Protein AF-A0A816UIA2-F1 (afdb_monomer_lite)

pLDDT: mean 70.05, std 16.7, range [22.28, 90.88]

Foldseek 3Di:
DDDDDDDDDPDDDPDADADWPWDPDDDDWQAPHDAAKAFDLQAQQKIFGDDPRDTDTMTGHDDDPADWGQDPVVRYIHGPPPDDPPRPNPHHDDDPPPPPDPPPDDPDPPQPPPPPDPDWLVVPDFAKAPPPAAFQKIWTRDPRDIDIDGADDHPPDLDGFGQDRVVRHRHHPVVDPHDHHDHPDPVSVCCVPPVVVVVVVVVVVVCVCPPPLNVLVVVLLLLLWPPHPNPLPLVSCVVVCVVVVHDSVLSVVLSVVVVVVCPPPDDHGLVSVLVVCVVVCVPRVPVNVSSVVSVVPDNDCVLVVLLVVQLPVVCDPVRPDDDPVVSVVSSVCSSVVVPVDPVVVVVVVCCVVCVPDDDDD

Secondary structure (DSSP, 8-state):
----SS--S--------S--EEEPS-----TTPPSEEEE-SS-TTEEEEEETTEEEEEEEPP-SSS-EEEETTTTEEEEGGG-TTS-SS-------------TT-----------------TTPPSEEEE-TT-TTEEEEEETTEEEEEEPPBPTTSSSB-EEETTTTEEE-GGGS-------SSHHHHHIIIIIHHHHHHHHHHHHHHT-HHHHHHHHHHHTTSTTSTTTT-TTTTHHHHHHHT--HHHHHHHHHHHHHHGGG----SHHHHHHHHGGGTTT-HHHHHHHHHHHHS-SSTHHHHHHHHHHHHHS-TTS----HHHHHHHHHHHHSTT----HHHHHHHHHHH-TT-----

InterPro domains:
  IPR002557 Chitin binding domain [PF01607] (30-82)
  IPR002557 Chitin binding domain [PF01607] (121-178)
  IPR002557 Chitin binding domain [PS50940] (118-180)
  IPR002557 Chitin binding domain [SM00494] (28-89)
  IPR002557 Chitin binding domain [SM00494] (119-180)
  IPR008906 HAT, C-terminal dimerisation domain [PF05699] (284-337)
  IPR012337 Ribonuclease H-like superfamily [SSF53098] (280-332)
  IPR036508 Chitin binding domain superfamily [SSF57625] (24-96)
  IPR036508 Chitin binding domain superfamily [SSF57625] (117-180)
  IPR052958 Interferon-induced PKR regulator [PTHR46289] (178-357)

Organism: NCBI:txid392030

Radius of gyration: 35.03 Å; chains: 1; bounding box: 81×67×92 Å

Sequence (361 aa):
MRQNFFIALVFIFASPTLNQHVLTNIPFECKGRLDGFWRDLRYCDVFHACIAGEHKRSYGCPQFGEKFYFDEKAQICDFAFNKTGVCETNNYYTSITTVPALPGRQPGAKNFFIVDSNVSCNGQANGAYLSSQYCNIFHRCVSGSRIDFRCPRANNVPYDLWWNQQTRLCDWPCRVQCNNQLFGSSEDQYRTNLYYPLIDSLLIELNDGFSFENMQILNEISALCPDSDNFLESEILKHFLLQMKIDFSLLCNEIQVLKQMLKDSKLSSIVDLYAELLPLKQALPTVIFLVATALTISVSSTTCERTFSKMKLIKTTARNTMLDTRLSDLCVLAAERDFNSNFEKLMDNFFDLHKNSKILL

Structure (mmCIF, N/CA/C/O backbone):
data_AF-A0A816UIA2-F1
#
_entry.id   AF-A0A816UIA2-F1
#
loop_
_atom_site.group_PDB
_atom_site.id
_atom_site.type_symbol
_atom_site.label_atom_id
_atom_site.label_alt_id
_atom_site.label_comp_id
_atom_site.label_asym_id
_atom_site.label_entity_id
_atom_site.label_seq_id
_atom_site.pdbx_PDB_ins_code
_atom_site.Cartn_x
_atom_site.Cartn_y
_atom_site.Cartn_z
_atom_site.occupancy
_atom_site.B_iso_or_equiv
_atom_site.auth_seq_id
_atom_site.auth_comp_id
_atom_site.auth_asym_id
_atom_site.auth_atom_id
_atom_site.pdbx_PDB_model_num
ATOM 1 N N . MET A 1 1 ? -17.117 24.707 -17.759 1.00 27.80 1 MET A N 1
ATOM 2 C CA . MET A 1 1 ? -16.591 25.911 -18.439 1.00 27.80 1 MET A CA 1
ATOM 3 C C . MET A 1 1 ? -15.263 26.271 -17.797 1.00 27.80 1 MET A C 1
ATOM 5 O O . MET A 1 1 ? -15.268 26.452 -16.595 1.00 27.80 1 MET A O 1
ATOM 9 N N . ARG A 1 2 ? -14.194 26.298 -18.614 1.00 22.28 2 ARG A N 1
ATOM 10 C CA . ARG A 1 2 ? -12.889 26.993 -18.474 1.00 22.28 2 ARG A CA 1
ATOM 11 C C . ARG A 1 2 ? -12.215 27.020 -17.085 1.00 22.28 2 ARG A C 1
ATOM 13 O O . ARG A 1 2 ? -12.762 27.589 -16.160 1.00 22.28 2 ARG A O 1
ATOM 20 N N . GLN A 1 3 ? -11.064 26.381 -16.861 1.00 25.34 3 GLN A N 1
ATOM 21 C CA . GLN A 1 3 ? -9.721 26.489 -17.484 1.00 25.34 3 GLN A CA 1
ATOM 22 C C . GLN A 1 3 ? -8.755 27.235 -16.552 1.00 25.34 3 GLN A C 1
ATOM 24 O O . GLN A 1 3 ? -9.029 28.361 -16.165 1.00 25.34 3 GLN A O 1
ATOM 29 N N . ASN A 1 4 ? -7.594 26.599 -16.365 1.00 26.25 4 ASN A N 1
ATOM 30 C CA . ASN A 1 4 ? -6.252 27.181 -16.310 1.00 26.25 4 ASN A CA 1
ATOM 31 C C . ASN A 1 4 ? -5.958 28.219 -15.228 1.00 26.25 4 ASN A C 1
ATOM 33 O O . ASN A 1 4 ? -6.397 29.348 -15.343 1.00 26.25 4 ASN A O 1
ATOM 37 N N . PHE A 1 5 ? -5.062 27.871 -14.302 1.00 24.30 5 PHE A N 1
ATOM 38 C CA . PHE A 1 5 ? -3.831 28.630 -14.029 1.00 24.30 5 PHE A CA 1
ATOM 39 C C . PHE A 1 5 ? -3.019 27.862 -12.979 1.00 24.30 5 PHE A C 1
ATOM 41 O O . PHE A 1 5 ? -3.144 28.151 -11.806 1.00 24.30 5 PHE A O 1
ATOM 48 N N . PHE A 1 6 ? -2.263 26.835 -13.384 1.00 23.28 6 PHE A N 1
ATOM 49 C CA . PHE A 1 6 ? -1.049 26.341 -12.695 1.00 23.28 6 PHE A CA 1
ATOM 50 C C . PHE A 1 6 ? -0.378 25.261 -13.571 1.00 23.28 6 PHE A C 1
ATOM 52 O O . PHE A 1 6 ? -0.160 24.126 -13.172 1.00 23.28 6 PHE A O 1
ATOM 59 N N . ILE A 1 7 ? -0.100 25.608 -14.833 1.00 25.80 7 ILE A N 1
ATOM 60 C CA . ILE A 1 7 ? 0.808 24.853 -15.709 1.00 25.80 7 ILE A CA 1
ATOM 61 C C . ILE A 1 7 ? 1.677 25.890 -16.415 1.00 25.80 7 ILE A C 1
ATOM 63 O O . ILE A 1 7 ? 1.321 26.402 -17.471 1.00 25.80 7 ILE A O 1
ATOM 67 N N . ALA A 1 8 ? 2.793 26.241 -15.790 1.00 25.36 8 ALA A N 1
ATOM 68 C CA . ALA A 1 8 ? 3.936 26.856 -16.449 1.00 25.36 8 ALA A CA 1
ATOM 69 C C . ALA A 1 8 ? 5.157 26.645 -15.544 1.00 25.36 8 ALA A C 1
ATOM 71 O O . ALA A 1 8 ? 5.117 27.061 -14.391 1.00 25.36 8 ALA A O 1
ATOM 72 N N . LEU A 1 9 ? 6.201 26.016 -16.106 1.00 24.41 9 LEU A N 1
ATOM 73 C CA . LEU A 1 9 ? 7.577 25.831 -15.594 1.00 24.41 9 LEU A CA 1
ATOM 74 C C . LEU A 1 9 ? 8.046 24.439 -15.130 1.00 24.41 9 LEU A C 1
ATOM 76 O O . LEU A 1 9 ? 9.032 24.359 -14.410 1.00 24.41 9 LEU A O 1
ATOM 80 N N . VAL A 1 10 ? 7.485 23.337 -15.644 1.00 25.31 10 VAL A N 1
ATOM 81 C CA . VAL A 1 10 ? 8.226 22.052 -15.700 1.00 25.31 10 VAL A CA 1
ATOM 82 C C . VAL A 1 10 ? 7.926 21.317 -17.013 1.00 25.31 10 VAL A C 1
ATOM 84 O O . VAL A 1 10 ? 7.243 20.304 -17.038 1.00 25.31 10 VAL A O 1
ATOM 87 N N . PHE A 1 11 ? 8.398 21.858 -18.136 1.00 23.70 11 PHE A N 1
ATOM 88 C CA . PHE A 1 11 ? 8.499 21.127 -19.404 1.00 23.70 11 PHE A CA 1
ATOM 89 C C . PHE A 1 11 ? 9.708 21.652 -20.175 1.00 23.70 11 PHE A C 1
ATOM 91 O O . PHE A 1 11 ? 9.653 22.747 -20.717 1.00 23.70 11 PHE A O 1
ATOM 98 N N . ILE A 1 12 ? 10.791 20.876 -20.144 1.00 24.98 12 ILE A N 1
ATOM 99 C CA . ILE A 1 12 ? 11.808 20.574 -21.169 1.00 24.98 12 ILE A CA 1
ATOM 100 C C . ILE A 1 12 ? 12.754 19.576 -20.464 1.00 24.98 12 ILE A C 1
ATOM 102 O O . ILE A 1 12 ? 12.921 19.654 -19.253 1.00 24.98 12 ILE A O 1
ATOM 106 N N . PHE A 1 13 ? 13.316 18.618 -21.205 1.00 24.95 13 PHE A N 1
ATOM 107 C CA . PHE A 1 13 ? 14.059 17.421 -20.758 1.00 24.95 13 PHE A CA 1
ATOM 108 C C . PHE A 1 13 ? 13.210 16.160 -20.527 1.00 24.95 13 PHE A C 1
ATOM 110 O O . PHE A 1 13 ? 13.215 15.544 -19.464 1.00 24.95 13 PHE A O 1
ATOM 117 N N . ALA A 1 14 ? 12.567 15.684 -21.596 1.00 24.27 14 ALA A N 1
ATOM 118 C CA . ALA A 1 14 ? 12.535 14.242 -21.816 1.00 24.27 14 ALA A CA 1
ATOM 119 C C . ALA A 1 14 ? 13.965 13.810 -22.197 1.00 24.27 14 ALA A C 1
ATOM 121 O O . ALA A 1 14 ? 14.407 14.017 -23.324 1.00 24.27 14 ALA A O 1
ATOM 122 N N . SER A 1 15 ? 14.721 13.316 -21.217 1.00 28.92 15 SER A N 1
ATOM 123 C CA . SER A 1 15 ? 16.097 12.842 -21.392 1.00 28.92 15 SER A CA 1
ATOM 124 C C . SER A 1 15 ? 16.148 11.549 -22.219 1.00 28.92 15 SER A C 1
ATOM 126 O O . SER A 1 15 ? 15.271 10.694 -22.058 1.00 28.92 15 SER A O 1
ATOM 128 N N . PRO A 1 16 ? 17.197 11.337 -23.036 1.00 33.38 16 PRO A N 1
ATOM 129 C CA . PRO A 1 16 ? 17.426 10.071 -23.713 1.00 33.38 16 PRO A CA 1
ATOM 130 C C . PRO A 1 16 ? 17.794 9.003 -22.670 1.00 33.38 16 PRO A C 1
ATOM 132 O O . PRO A 1 16 ? 18.887 8.983 -22.103 1.00 33.38 16 PRO A O 1
ATOM 135 N N . THR A 1 17 ? 16.793 8.182 -22.360 1.00 35.50 17 THR A N 1
ATOM 136 C CA . THR A 1 17 ? 16.826 6.782 -21.910 1.00 35.50 17 THR A CA 1
ATOM 137 C C . THR A 1 17 ? 18.097 6.282 -21.202 1.00 35.50 17 THR A C 1
ATOM 139 O O . THR A 1 17 ? 19.090 5.898 -21.814 1.00 35.50 17 THR A O 1
ATOM 142 N N . LEU A 1 18 ? 17.982 6.228 -19.875 1.00 38.06 18 LEU A N 1
ATOM 143 C CA . LEU A 1 18 ? 18.422 5.207 -18.914 1.00 38.06 18 LEU A CA 1
ATOM 144 C C . LEU A 1 18 ? 19.142 3.938 -19.451 1.00 38.06 18 LEU A C 1
ATOM 146 O O . LEU A 1 18 ? 18.609 2.837 -19.386 1.00 38.06 18 LEU A O 1
ATOM 150 N N . ASN A 1 19 ? 20.370 4.088 -19.944 1.00 43.16 19 ASN A N 1
ATOM 151 C CA . ASN A 1 19 ? 21.472 3.110 -19.883 1.00 43.16 19 ASN A CA 1
ATOM 152 C C . ASN A 1 19 ? 22.724 3.781 -20.463 1.00 43.16 19 ASN A C 1
ATOM 154 O O . ASN A 1 19 ? 23.206 3.458 -21.545 1.00 43.16 19 ASN A O 1
ATOM 158 N N . GLN A 1 20 ? 23.195 4.820 -19.778 1.00 47.59 20 GLN A N 1
ATOM 159 C CA . GLN A 1 20 ? 24.265 5.663 -20.294 1.00 47.59 20 GLN A CA 1
ATOM 160 C C . GLN A 1 20 ? 25.627 5.045 -19.968 1.00 47.59 20 GLN A C 1
ATOM 162 O O . GLN A 1 20 ? 26.029 4.989 -18.806 1.00 47.59 20 GLN A O 1
ATOM 167 N N . HIS A 1 21 ? 26.354 4.611 -21.001 1.00 58.94 21 HIS A N 1
ATOM 168 C CA . HIS A 1 21 ? 27.777 4.307 -20.888 1.00 58.94 21 HIS A CA 1
ATOM 169 C C . HIS A 1 21 ? 28.527 5.639 -20.749 1.00 58.94 21 HIS A C 1
ATOM 171 O O . HIS A 1 21 ? 28.874 6.286 -21.739 1.00 58.94 21 HIS A O 1
ATOM 177 N N . VAL A 1 22 ? 28.681 6.107 -19.508 1.00 63.00 22 VAL A N 1
ATOM 178 C CA . VAL A 1 22 ? 29.354 7.376 -19.204 1.00 63.00 22 VAL A CA 1
ATOM 179 C C . VAL A 1 22 ? 30.825 7.256 -19.588 1.00 63.00 22 VAL A C 1
ATOM 181 O O . VAL A 1 22 ? 31.525 6.360 -19.122 1.00 63.00 22 VAL A O 1
ATOM 184 N N . LEU A 1 23 ? 31.291 8.162 -20.444 1.00 70.00 23 LEU A N 1
ATOM 185 C CA . LEU A 1 23 ? 32.670 8.198 -20.914 1.00 70.00 23 LEU A CA 1
ATOM 186 C C . LEU A 1 23 ? 33.452 9.255 -20.138 1.00 70.00 23 LEU A C 1
ATOM 188 O O . LEU A 1 23 ? 33.043 10.413 -20.044 1.00 70.00 23 LEU A O 1
ATOM 192 N N . THR A 1 24 ? 34.598 8.862 -19.592 1.00 61.69 24 THR A N 1
ATOM 193 C CA . THR A 1 24 ? 35.522 9.755 -18.883 1.00 61.69 24 THR A CA 1
ATOM 194 C C . THR A 1 24 ? 36.670 10.177 -19.802 1.00 61.69 24 THR A C 1
ATOM 196 O O . THR A 1 24 ? 37.105 9.392 -20.641 1.00 61.69 24 THR A O 1
ATOM 199 N N . ASN A 1 25 ? 37.199 11.392 -19.620 1.00 60.03 25 ASN A N 1
ATOM 200 C CA . ASN A 1 25 ? 38.376 11.929 -20.331 1.00 60.03 25 ASN A CA 1
ATOM 201 C C . ASN A 1 25 ? 38.201 12.221 -21.833 1.00 60.03 25 ASN A C 1
ATOM 203 O O . ASN A 1 25 ? 39.172 12.188 -22.586 1.00 60.03 25 ASN A O 1
ATOM 207 N N . ILE A 1 26 ? 36.989 12.561 -22.279 1.00 70.00 26 ILE A N 1
ATOM 208 C CA . ILE A 1 26 ? 36.769 13.105 -23.628 1.00 70.00 26 ILE A CA 1
ATOM 209 C C . ILE A 1 26 ? 36.573 14.623 -23.496 1.00 70.00 26 ILE A C 1
ATOM 211 O O . ILE A 1 26 ? 35.490 15.034 -23.070 1.00 70.00 26 ILE A O 1
ATOM 215 N N . PRO A 1 27 ? 37.594 15.453 -23.801 1.00 71.50 27 PRO A N 1
ATOM 216 C CA . PRO A 1 27 ? 37.477 16.903 -23.691 1.00 71.50 27 PRO A CA 1
ATOM 217 C C . PRO A 1 27 ? 36.516 17.431 -24.758 1.00 71.50 27 PRO A C 1
ATOM 219 O O . PRO A 1 27 ? 36.616 17.031 -25.924 1.00 71.50 27 PRO A O 1
ATOM 222 N N . PHE A 1 28 ? 35.612 18.324 -24.353 1.00 80.88 28 PHE A N 1
ATOM 223 C CA . PHE A 1 28 ? 34.618 18.955 -25.217 1.00 80.88 28 PHE A CA 1
ATOM 224 C C . PHE A 1 28 ? 34.362 20.402 -24.780 1.00 80.88 28 PHE A C 1
A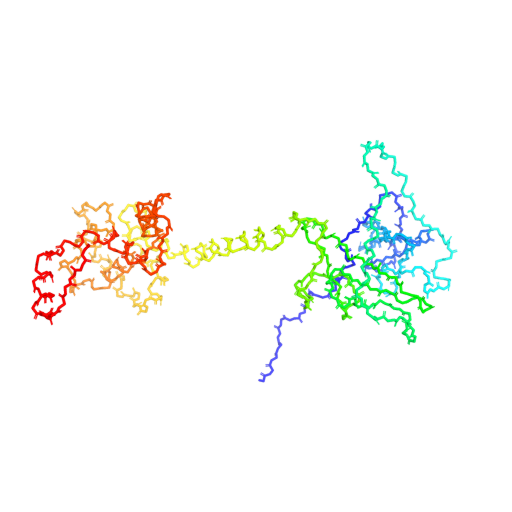TOM 226 O O . PHE A 1 28 ? 34.263 20.682 -23.586 1.00 80.88 28 PHE A O 1
ATOM 233 N N . GLU A 1 29 ? 34.258 21.329 -25.735 1.00 84.38 29 GLU A N 1
ATOM 234 C CA . GLU A 1 29 ? 34.037 22.751 -25.448 1.00 84.38 29 GLU A CA 1
ATOM 235 C C . GLU A 1 29 ? 32.568 23.143 -25.674 1.00 84.38 29 GLU A C 1
ATOM 237 O O . GLU A 1 29 ? 32.021 23.018 -26.773 1.00 84.38 29 GLU A O 1
ATOM 242 N N . CYS A 1 30 ? 31.939 23.647 -24.607 1.00 85.06 30 CYS A N 1
ATOM 243 C CA . CYS A 1 30 ? 30.537 24.072 -24.585 1.00 85.06 30 CYS A CA 1
ATOM 244 C C . CYS A 1 30 ? 30.338 25.588 -24.767 1.00 85.06 30 CYS A C 1
ATOM 246 O O . CYS A 1 30 ? 29.204 26.066 -24.715 1.00 85.06 30 CYS A O 1
ATOM 248 N N . LYS A 1 31 ? 31.405 26.367 -24.996 1.00 78.19 31 LYS A N 1
ATOM 249 C CA . LYS A 1 31 ? 31.288 27.824 -25.162 1.00 78.19 31 LYS A CA 1
ATOM 250 C C . LYS A 1 31 ? 30.451 28.167 -26.396 1.00 78.19 31 LYS A C 1
ATOM 252 O O . LYS A 1 31 ? 30.750 27.720 -27.498 1.00 78.19 31 LYS A O 1
ATOM 257 N N . GLY A 1 32 ? 29.408 28.972 -26.195 1.00 77.38 32 GLY A N 1
ATOM 258 C CA . GLY A 1 32 ? 28.478 29.385 -27.253 1.00 77.38 32 GLY A CA 1
ATOM 259 C C . GLY A 1 32 ? 27.398 28.356 -27.604 1.00 77.38 32 GLY A C 1
ATOM 260 O O . GLY A 1 32 ? 26.619 28.596 -28.523 1.00 77.38 32 GLY A O 1
ATOM 261 N N . ARG A 1 33 ? 27.323 27.228 -26.884 1.00 80.88 33 ARG A N 1
ATOM 262 C CA . ARG A 1 33 ? 26.280 26.210 -27.054 1.00 80.88 33 ARG A CA 1
ATOM 263 C C . ARG A 1 33 ? 25.160 26.412 -26.033 1.00 80.88 33 ARG A C 1
ATOM 265 O O . ARG A 1 33 ? 25.426 26.722 -24.875 1.00 80.88 33 ARG A O 1
ATOM 272 N N . LEU A 1 34 ? 23.916 26.221 -26.472 1.00 82.62 34 LEU A N 1
ATOM 273 C CA . LEU A 1 34 ? 22.753 26.172 -25.583 1.00 82.62 34 LEU A CA 1
ATOM 274 C C . LEU A 1 34 ? 22.771 24.901 -24.722 1.00 82.62 34 LEU A C 1
ATOM 276 O O . LEU A 1 34 ? 23.435 23.912 -25.054 1.00 82.62 34 LEU A O 1
ATOM 280 N N . ASP A 1 35 ? 22.003 24.932 -23.638 1.00 80.75 35 ASP A N 1
ATOM 281 C CA . ASP A 1 35 ? 21.814 23.779 -22.765 1.00 80.75 35 ASP A CA 1
ATOM 282 C C . ASP A 1 35 ? 21.182 22.622 -23.545 1.00 80.75 35 ASP A C 1
ATOM 284 O O . ASP A 1 35 ? 20.126 22.770 -24.161 1.00 80.75 35 ASP A O 1
ATOM 288 N N . GLY A 1 36 ? 21.846 21.466 -23.543 1.00 76.88 36 GLY A N 1
ATOM 289 C CA . GLY A 1 36 ? 21.420 20.320 -24.341 1.00 76.88 36 GLY A CA 1
ATOM 290 C C . GLY A 1 36 ? 22.533 19.319 -24.623 1.00 76.88 36 GLY A C 1
ATOM 291 O O . GLY A 1 36 ? 23.629 19.395 -24.052 1.00 76.88 36 GLY A O 1
ATOM 292 N N . PHE A 1 37 ? 22.235 18.364 -25.505 1.00 81.38 37 PHE A N 1
ATOM 293 C CA . PHE A 1 37 ? 23.179 17.335 -25.918 1.00 81.38 37 PHE A CA 1
ATOM 294 C C . PHE A 1 37 ? 23.785 17.656 -27.281 1.00 81.38 37 PHE A C 1
ATOM 296 O O . PHE A 1 37 ? 23.085 17.955 -28.247 1.00 81.38 37 PHE A O 1
ATOM 303 N N . TRP A 1 38 ? 25.105 17.552 -27.360 1.00 81.81 38 TRP A N 1
ATOM 304 C CA . TRP A 1 38 ? 25.887 17.934 -28.526 1.00 81.81 38 TRP A CA 1
ATOM 305 C C . TRP A 1 38 ? 26.773 16.779 -28.954 1.00 81.81 38 TRP A C 1
ATOM 307 O O . TRP A 1 38 ? 27.443 16.169 -28.125 1.00 81.81 38 TRP A O 1
ATOM 317 N N . ARG A 1 39 ? 26.791 16.470 -30.247 1.00 83.12 39 ARG A N 1
ATOM 318 C CA . ARG A 1 39 ? 27.619 15.381 -30.775 1.00 83.12 39 ARG A CA 1
ATOM 319 C C . ARG A 1 39 ? 29.116 15.662 -30.602 1.00 83.12 39 ARG A C 1
ATOM 321 O O . ARG A 1 39 ? 29.551 16.810 -30.729 1.00 83.12 39 ARG A O 1
ATOM 328 N N . ASP A 1 40 ? 29.908 14.615 -30.386 1.00 82.25 40 ASP A N 1
ATOM 329 C CA . ASP A 1 40 ? 31.361 14.692 -30.555 1.00 82.25 40 ASP A CA 1
ATOM 330 C C . ASP A 1 40 ? 31.685 14.754 -32.062 1.00 82.25 40 ASP A C 1
ATOM 332 O O . ASP A 1 40 ? 31.016 14.140 -32.898 1.00 82.25 40 ASP A O 1
ATOM 336 N N . LEU A 1 41 ? 32.701 15.536 -32.427 1.00 80.06 41 LEU A N 1
ATOM 337 C CA . LEU A 1 41 ? 33.133 15.673 -33.824 1.00 80.06 41 LEU A CA 1
ATOM 338 C C . LEU A 1 41 ? 34.090 14.556 -34.257 1.00 80.06 41 LEU A C 1
ATOM 340 O O . LEU A 1 41 ? 34.285 14.351 -35.449 1.00 80.06 41 LEU A O 1
ATOM 344 N N . ARG A 1 42 ? 34.704 13.847 -33.307 1.00 75.56 42 ARG A N 1
ATOM 345 C CA . ARG A 1 42 ? 35.650 12.753 -33.545 1.00 75.56 42 ARG A CA 1
ATOM 346 C C . ARG A 1 42 ? 34.932 11.415 -33.563 1.00 75.56 42 ARG A C 1
ATOM 348 O O . ARG A 1 42 ? 35.217 10.635 -34.463 1.00 75.56 42 ARG A O 1
ATOM 355 N N . TYR A 1 43 ? 34.015 11.162 -32.630 1.00 80.94 43 TYR A N 1
ATOM 356 C CA . TYR A 1 43 ? 33.331 9.872 -32.489 1.00 80.94 43 TYR A CA 1
ATOM 357 C C . TYR A 1 43 ? 31.833 9.972 -32.798 1.00 80.94 43 TYR A C 1
ATOM 359 O O . TYR A 1 43 ? 31.110 10.744 -32.174 1.00 80.94 43 TYR A O 1
ATOM 367 N N . CYS A 1 44 ? 31.353 9.163 -33.743 1.00 79.12 44 CYS A N 1
ATOM 368 C CA . CYS A 1 44 ? 29.965 9.184 -34.206 1.00 79.12 44 CYS A CA 1
ATOM 369 C C . CYS A 1 44 ? 28.965 8.774 -33.118 1.00 79.12 44 CYS A C 1
ATOM 371 O O . CYS A 1 44 ? 27.836 9.262 -33.102 1.00 79.12 44 CYS A O 1
ATOM 373 N N . ASP A 1 45 ? 29.381 7.874 -32.232 1.00 78.06 45 ASP A N 1
ATOM 374 C CA . ASP A 1 45 ? 28.601 7.308 -31.138 1.00 78.06 45 ASP A CA 1
ATOM 375 C C . ASP A 1 45 ? 28.794 8.053 -29.813 1.00 78.06 45 ASP A C 1
ATOM 377 O O . ASP A 1 45 ? 28.361 7.548 -28.786 1.00 78.06 45 ASP A O 1
ATOM 381 N N . VAL A 1 46 ? 29.421 9.235 -29.794 1.00 81.94 46 VAL A N 1
ATOM 382 C CA . VAL A 1 46 ? 29.634 10.006 -28.558 1.00 81.94 46 VAL A CA 1
ATOM 383 C C . VAL A 1 46 ? 28.892 11.335 -28.601 1.00 81.94 46 VAL A C 1
ATOM 385 O O . VAL A 1 46 ? 28.881 12.037 -29.613 1.00 81.94 46 VAL A O 1
ATOM 388 N N . PHE A 1 47 ? 28.291 11.703 -27.473 1.00 84.50 47 PHE A N 1
ATOM 389 C CA . PHE A 1 47 ? 27.645 12.997 -27.278 1.00 84.50 47 PHE A CA 1
ATOM 390 C C . PHE A 1 47 ? 27.897 13.562 -25.877 1.00 84.50 47 PHE A C 1
ATOM 392 O O . PHE A 1 47 ? 28.219 12.843 -24.932 1.00 84.50 47 PHE A O 1
ATOM 399 N N . HIS A 1 48 ? 27.758 14.875 -25.738 1.00 82.69 48 HIS A N 1
ATOM 400 C CA . HIS A 1 48 ? 28.143 15.650 -24.567 1.00 82.69 48 HIS A CA 1
ATOM 401 C C . HIS A 1 48 ? 26.972 16.465 -24.047 1.00 82.69 48 HIS A C 1
ATOM 403 O O . HIS A 1 48 ? 26.277 17.115 -24.820 1.00 82.69 48 HIS A O 1
ATOM 409 N N . ALA A 1 49 ? 26.790 16.479 -22.730 1.00 82.38 49 ALA A N 1
ATOM 410 C CA . ALA A 1 49 ? 25.868 17.401 -22.082 1.00 82.38 49 ALA A CA 1
ATOM 411 C C . ALA A 1 49 ? 26.573 18.730 -21.790 1.00 82.38 49 ALA A C 1
ATOM 413 O O . ALA A 1 49 ? 27.548 18.765 -21.028 1.00 82.38 49 ALA A O 1
ATOM 414 N N . CYS A 1 50 ? 26.043 19.807 -22.365 1.00 80.62 50 CYS A N 1
ATOM 415 C CA . CYS A 1 50 ? 26.406 21.178 -22.033 1.00 80.62 50 CYS A CA 1
ATOM 416 C C . CYS A 1 50 ? 25.304 21.791 -21.171 1.00 80.62 50 CYS A C 1
ATOM 418 O O . CYS A 1 50 ? 24.132 21.706 -21.536 1.00 80.62 50 CYS A O 1
ATOM 420 N N . ILE A 1 51 ? 25.674 22.386 -20.037 1.00 80.12 51 ILE A N 1
ATOM 421 C CA . ILE A 1 51 ? 24.754 23.120 -19.156 1.00 80.12 51 ILE A CA 1
ATOM 422 C C . ILE A 1 51 ? 25.452 24.403 -18.708 1.00 80.12 51 ILE A C 1
ATOM 424 O O . ILE A 1 51 ? 26.569 24.338 -18.192 1.00 80.12 51 ILE A O 1
ATOM 428 N N . ALA A 1 52 ? 24.797 25.548 -18.894 1.00 79.94 52 ALA A N 1
ATOM 429 C CA . ALA A 1 52 ? 25.306 26.884 -18.591 1.00 79.94 52 ALA A CA 1
ATOM 430 C C . ALA A 1 52 ? 26.671 27.184 -19.245 1.00 79.94 52 ALA A C 1
ATOM 432 O O . ALA A 1 52 ? 27.537 27.822 -18.652 1.00 79.94 52 ALA A O 1
ATOM 433 N N . GLY A 1 53 ? 26.885 26.687 -20.469 1.00 74.75 53 GLY A N 1
ATOM 434 C CA . GLY A 1 53 ? 28.146 26.855 -21.203 1.00 74.75 53 GLY A CA 1
ATOM 435 C C . GLY A 1 53 ? 29.308 25.982 -20.710 1.00 74.75 53 GLY A C 1
ATOM 436 O O . GLY A 1 53 ? 30.405 26.067 -21.264 1.00 74.75 53 GLY A O 1
ATOM 437 N N . GLU A 1 54 ? 29.080 25.106 -19.726 1.00 80.31 54 GLU A N 1
ATOM 438 C CA . GLU A 1 54 ? 30.071 24.161 -19.210 1.00 80.31 54 GLU A CA 1
ATOM 439 C C . GLU A 1 54 ? 29.807 22.727 -19.683 1.00 80.31 54 GLU A C 1
ATOM 441 O O . GLU A 1 54 ? 28.665 22.259 -19.728 1.00 80.31 54 GLU A O 1
ATOM 446 N N . HIS A 1 55 ? 30.884 21.996 -19.979 1.00 81.81 55 HIS A N 1
ATOM 447 C CA . HIS A 1 55 ? 30.827 20.563 -20.266 1.00 81.81 55 HIS A CA 1
ATOM 448 C C . HIS A 1 55 ? 30.620 19.786 -18.969 1.00 81.81 55 HIS A C 1
ATOM 450 O O . HIS A 1 55 ? 31.468 19.810 -18.081 1.00 81.81 55 HIS A O 1
ATOM 456 N N . LYS A 1 56 ? 29.479 19.101 -18.847 1.00 80.62 56 LYS A N 1
ATOM 457 C CA . LYS A 1 56 ? 29.167 18.319 -17.645 1.00 80.62 56 LYS A CA 1
ATOM 458 C C . LYS A 1 56 ? 29.635 16.878 -17.772 1.00 80.62 56 LYS A C 1
ATOM 460 O O . LYS A 1 56 ? 30.340 16.387 -16.895 1.00 80.62 56 LYS A O 1
ATOM 465 N N . ARG A 1 57 ? 29.209 16.180 -18.828 1.00 76.94 57 ARG A N 1
ATOM 466 C CA . ARG A 1 57 ? 29.483 14.747 -19.031 1.00 76.94 57 ARG A CA 1
ATOM 467 C C . ARG A 1 57 ? 29.477 14.363 -20.503 1.00 76.94 57 ARG A C 1
ATOM 469 O O . ARG A 1 57 ? 28.876 15.051 -21.326 1.00 76.94 57 ARG A O 1
ATOM 476 N N . SER A 1 58 ? 30.135 13.246 -20.800 1.00 78.12 58 SER A N 1
ATOM 477 C CA . SER A 1 58 ? 30.174 12.610 -22.117 1.00 78.12 58 SER A CA 1
ATOM 478 C C . SER A 1 58 ? 29.532 11.227 -22.039 1.00 78.12 58 SER A C 1
ATOM 480 O O . SER A 1 58 ? 29.689 10.515 -21.045 1.00 78.12 58 SER A O 1
ATOM 482 N N . TYR A 1 59 ? 28.826 10.844 -23.091 1.00 78.00 59 TYR A N 1
ATOM 483 C CA . TYR A 1 59 ? 28.028 9.629 -23.159 1.00 78.00 59 TYR A CA 1
ATOM 484 C C . TYR A 1 59 ? 28.292 8.903 -24.471 1.00 78.00 59 TYR A C 1
ATOM 486 O O . TYR A 1 59 ? 28.416 9.543 -25.513 1.00 78.00 59 TYR A O 1
ATOM 494 N N . GLY A 1 60 ? 28.363 7.575 -24.407 1.00 76.81 60 GLY A N 1
ATOM 495 C CA . GLY A 1 60 ? 28.319 6.714 -25.584 1.00 76.81 60 GLY A CA 1
ATOM 496 C C . GLY A 1 60 ? 26.882 6.319 -25.929 1.00 76.81 60 GLY A C 1
ATOM 497 O O . GLY A 1 60 ? 26.074 6.055 -25.034 1.00 76.81 60 GLY A O 1
ATOM 498 N N . CYS A 1 61 ? 26.571 6.245 -27.219 1.00 72.88 61 CYS A N 1
ATOM 499 C CA . CYS A 1 61 ? 25.366 5.607 -27.716 1.00 72.88 61 CYS A CA 1
ATOM 500 C C . CYS A 1 61 ? 25.395 4.100 -27.406 1.00 72.88 61 CYS A C 1
ATOM 502 O O . CYS A 1 61 ? 26.473 3.502 -27.335 1.00 72.88 61 CYS A O 1
ATOM 504 N N . PRO A 1 62 ? 24.227 3.460 -27.220 1.00 68.38 62 PRO A N 1
ATOM 505 C CA . PRO A 1 62 ? 24.167 2.028 -26.949 1.00 68.38 62 PRO A CA 1
ATOM 506 C C . PRO A 1 62 ? 24.824 1.212 -28.073 1.00 68.38 62 PRO A C 1
ATOM 508 O O . PRO A 1 62 ? 24.614 1.512 -29.242 1.00 68.38 62 PRO A O 1
ATOM 511 N N . GLN A 1 63 ? 25.594 0.173 -27.738 1.00 60.78 63 GLN A N 1
ATOM 512 C CA . GLN A 1 63 ? 26.228 -0.716 -28.720 1.00 60.78 63 GLN A CA 1
ATOM 513 C C . GLN A 1 63 ? 25.565 -2.101 -28.673 1.00 60.78 63 GLN A C 1
ATOM 515 O O . GLN A 1 63 ? 25.851 -2.910 -27.792 1.00 60.78 63 GLN A O 1
ATOM 520 N N . PHE A 1 64 ? 24.671 -2.379 -29.625 1.00 55.97 64 PHE A N 1
ATOM 521 C CA . PHE A 1 64 ? 23.962 -3.660 -29.743 1.00 55.97 64 PHE A CA 1
ATOM 522 C C . PHE A 1 64 ? 24.228 -4.299 -31.106 1.00 55.97 64 PHE A C 1
ATOM 524 O O . PHE A 1 64 ? 23.403 -4.202 -32.007 1.00 55.97 64 PHE A O 1
ATOM 531 N N . GLY A 1 65 ? 25.402 -4.910 -31.285 1.00 50.84 65 GLY A N 1
ATOM 532 C CA . GLY A 1 65 ? 25.756 -5.650 -32.509 1.00 50.84 65 GLY A CA 1
ATOM 533 C C . GLY A 1 65 ? 25.922 -4.807 -33.787 1.00 50.84 65 GLY A C 1
ATOM 534 O O . GLY A 1 65 ? 26.523 -5.284 -34.743 1.00 50.84 65 GLY A O 1
ATOM 535 N N . GLU A 1 66 ? 25.462 -3.554 -33.791 1.00 58.88 66 GLU A N 1
ATOM 536 C CA . GLU A 1 66 ? 25.570 -2.588 -34.885 1.00 58.88 66 GLU A CA 1
ATOM 537 C C . GLU A 1 66 ? 26.027 -1.207 -34.385 1.00 58.88 66 GLU A C 1
ATOM 539 O O . GLU A 1 66 ? 26.031 -0.917 -33.186 1.00 58.88 66 GLU A O 1
ATOM 544 N N . LYS A 1 67 ? 26.434 -0.349 -35.330 1.00 67.44 67 LYS A N 1
ATOM 545 C CA . LYS A 1 67 ? 26.957 1.000 -35.084 1.00 67.44 67 LYS A CA 1
ATOM 546 C C . LYS A 1 67 ? 25.825 2.024 -34.946 1.00 67.44 67 LYS A C 1
ATOM 548 O O . LYS A 1 67 ? 24.992 2.165 -35.844 1.00 67.44 67 LYS A O 1
ATOM 553 N N . PHE A 1 68 ? 25.845 2.778 -33.852 1.00 73.50 68 PHE A N 1
ATOM 554 C CA . PHE A 1 68 ? 24.914 3.875 -33.576 1.00 73.50 68 PHE A CA 1
ATOM 555 C C . PHE A 1 68 ? 25.599 5.227 -33.770 1.00 73.50 68 PHE A C 1
ATOM 557 O O . PHE A 1 68 ? 26.805 5.343 -33.576 1.00 73.50 68 PHE A O 1
ATOM 564 N N . TYR A 1 69 ? 24.834 6.249 -34.137 1.00 77.06 69 TYR A N 1
ATOM 565 C CA . TYR A 1 69 ? 25.288 7.632 -34.193 1.00 77.06 69 TYR A CA 1
ATOM 566 C C . TYR A 1 69 ? 24.360 8.529 -33.374 1.00 77.06 69 TYR A C 1
ATOM 568 O O . TYR A 1 69 ? 23.168 8.252 -33.260 1.00 77.06 69 TYR A O 1
ATOM 576 N N . PHE A 1 70 ? 24.882 9.619 -32.820 1.00 79.25 70 PHE A N 1
ATOM 577 C CA . PHE A 1 70 ? 24.042 10.611 -32.153 1.00 79.25 70 PHE A CA 1
ATOM 578 C C . PHE A 1 70 ? 23.502 11.652 -33.150 1.00 79.25 70 PHE A C 1
ATOM 580 O O . PHE A 1 70 ? 24.276 12.390 -33.768 1.00 79.25 70 PHE A O 1
ATOM 587 N N . ASP A 1 71 ? 22.176 11.729 -33.309 1.00 75.25 71 ASP A N 1
ATOM 588 C CA . ASP A 1 71 ? 21.498 12.759 -34.101 1.00 75.25 71 ASP A CA 1
ATOM 589 C C . ASP A 1 71 ? 21.235 13.997 -33.238 1.00 75.25 71 ASP A C 1
ATOM 591 O O . ASP A 1 71 ? 20.334 14.026 -32.403 1.00 75.25 71 ASP A O 1
ATOM 595 N N . GLU A 1 72 ? 22.018 15.047 -33.471 1.00 75.81 72 GLU A N 1
ATOM 596 C CA . GLU A 1 72 ? 21.924 16.312 -32.740 1.00 75.81 72 GLU A CA 1
ATOM 597 C C . GLU A 1 72 ? 20.595 17.048 -32.976 1.00 75.81 72 GLU A C 1
ATOM 599 O O . GLU A 1 72 ? 20.108 17.725 -32.076 1.00 75.81 72 GLU A O 1
ATOM 604 N N . LYS A 1 73 ? 19.953 16.906 -34.144 1.00 77.50 73 LYS A N 1
ATOM 605 C CA . LYS A 1 73 ? 18.661 17.572 -34.396 1.00 77.50 73 LYS A CA 1
ATOM 606 C C . LYS A 1 73 ? 17.526 16.867 -33.669 1.00 77.50 73 LYS A C 1
ATOM 608 O O . LYS A 1 73 ? 16.627 17.524 -33.154 1.00 77.50 73 LYS A O 1
ATOM 613 N N . ALA A 1 74 ? 17.564 15.539 -33.657 1.00 71.06 74 ALA A N 1
ATOM 614 C CA . ALA A 1 74 ? 16.543 14.720 -33.016 1.00 71.06 74 ALA A CA 1
ATOM 615 C C . ALA A 1 74 ? 16.840 14.436 -31.530 1.00 71.06 74 ALA A C 1
ATOM 617 O O . ALA A 1 74 ? 15.962 13.938 -30.833 1.00 71.06 74 ALA A O 1
ATOM 618 N N . GLN A 1 75 ? 18.040 14.780 -31.043 1.00 73.06 75 GLN A N 1
ATOM 619 C CA . GLN A 1 75 ? 18.521 14.538 -29.676 1.00 73.06 75 GLN A CA 1
ATOM 620 C C . GLN A 1 75 ? 18.434 13.052 -29.261 1.00 73.06 75 GLN A C 1
ATOM 622 O O . GLN A 1 75 ? 18.147 12.730 -28.108 1.00 73.06 75 GLN A O 1
ATOM 627 N N . ILE A 1 76 ? 18.688 12.136 -30.205 1.00 69.25 76 ILE A N 1
ATOM 628 C CA . ILE A 1 76 ? 18.599 10.678 -30.010 1.00 69.25 76 ILE A CA 1
ATOM 629 C C . ILE A 1 76 ? 19.808 9.951 -30.604 1.00 69.25 76 ILE A C 1
ATOM 631 O O . ILE A 1 76 ? 20.407 10.409 -31.573 1.00 69.25 76 ILE A O 1
ATOM 635 N N . CYS A 1 77 ? 20.139 8.782 -30.053 1.00 73.25 77 CYS A N 1
ATOM 636 C CA . CYS A 1 77 ? 21.029 7.828 -30.714 1.00 73.25 77 CYS A CA 1
ATOM 637 C C . CYS A 1 77 ? 20.232 7.022 -31.745 1.00 73.25 77 CYS A C 1
ATOM 639 O O . CYS A 1 77 ? 19.295 6.315 -31.377 1.00 73.25 77 CYS A O 1
ATOM 641 N N . ASP A 1 78 ? 20.613 7.117 -33.013 1.00 69.81 78 ASP A N 1
ATOM 642 C CA . ASP A 1 78 ? 19.979 6.428 -34.137 1.00 69.81 78 ASP A CA 1
ATOM 643 C C . ASP A 1 78 ? 20.988 5.497 -34.836 1.00 69.81 78 ASP A C 1
ATOM 645 O O . ASP A 1 78 ? 22.195 5.537 -34.595 1.00 69.81 78 ASP A O 1
ATOM 649 N N . PHE A 1 79 ? 20.506 4.606 -35.691 1.00 67.25 79 PHE A N 1
ATOM 650 C CA . PHE A 1 79 ? 21.334 3.635 -36.396 1.00 67.25 79 PHE A CA 1
ATOM 651 C C . PHE A 1 79 ? 22.117 4.294 -37.537 1.00 67.25 79 PHE A C 1
ATOM 653 O O . PHE A 1 79 ? 21.551 4.996 -38.377 1.00 67.25 79 PHE A O 1
ATOM 660 N N . ALA A 1 80 ? 23.414 3.991 -37.642 1.00 61.50 80 ALA A N 1
ATOM 661 C CA . ALA A 1 80 ? 24.306 4.606 -38.631 1.00 61.50 80 ALA A CA 1
ATOM 662 C C . ALA A 1 80 ? 23.955 4.284 -40.101 1.00 61.50 80 ALA A C 1
ATOM 664 O O . ALA A 1 80 ? 24.398 4.985 -41.008 1.00 61.50 80 ALA A O 1
ATOM 665 N N . PHE A 1 81 ? 23.146 3.251 -40.364 1.00 54.84 81 PHE A N 1
ATOM 666 C CA . PHE A 1 81 ? 22.840 2.793 -41.725 1.00 54.84 81 PHE A CA 1
ATOM 667 C C . PHE A 1 81 ? 21.884 3.719 -42.503 1.00 54.84 81 PHE A C 1
ATOM 669 O O . PHE A 1 81 ? 21.803 3.621 -43.724 1.00 54.84 81 PHE A O 1
ATOM 676 N N . ASN A 1 82 ? 21.148 4.619 -41.834 1.00 51.56 82 ASN A N 1
ATOM 677 C CA . ASN A 1 82 ? 20.016 5.305 -42.471 1.00 51.56 82 ASN A CA 1
ATOM 678 C C . ASN A 1 82 ? 20.328 6.681 -43.089 1.00 51.56 82 ASN A C 1
ATOM 680 O O . ASN A 1 82 ? 19.429 7.302 -43.652 1.00 51.56 82 ASN A O 1
ATOM 684 N N . LYS A 1 83 ? 21.570 7.182 -43.016 1.00 53.44 83 LYS A N 1
ATOM 685 C CA . LYS A 1 83 ? 21.957 8.441 -43.677 1.00 53.44 83 LYS A CA 1
ATOM 686 C C . LYS A 1 83 ? 23.436 8.443 -44.077 1.00 53.44 83 LYS A C 1
ATOM 688 O O . LYS A 1 83 ? 24.327 8.514 -43.232 1.00 53.44 83 LYS A O 1
ATOM 693 N N . THR A 1 84 ? 23.708 8.439 -45.378 1.00 49.22 84 THR A N 1
ATOM 694 C CA . THR A 1 84 ? 25.051 8.684 -45.922 1.00 49.22 84 THR A CA 1
ATOM 695 C C . THR A 1 84 ? 25.478 10.126 -45.623 1.00 49.22 84 THR A C 1
ATOM 697 O O . THR A 1 84 ? 24.768 11.058 -45.993 1.00 49.22 84 THR A O 1
ATOM 700 N N . GLY A 1 85 ? 26.626 10.317 -44.962 1.00 58.16 85 GLY A N 1
ATOM 701 C CA . GLY A 1 85 ? 27.240 11.639 -44.746 1.00 58.16 85 GLY A CA 1
ATOM 702 C C . GLY A 1 85 ? 26.959 12.325 -43.403 1.00 58.16 85 GLY A C 1
ATOM 703 O O . GLY A 1 85 ? 27.371 13.461 -43.215 1.00 58.16 85 GLY A O 1
ATOM 704 N N . VAL A 1 86 ? 26.283 11.676 -42.446 1.00 60.88 86 VAL A N 1
ATOM 705 C CA . VAL A 1 86 ? 25.963 12.323 -41.153 1.00 60.88 86 VAL A CA 1
ATOM 706 C C . VAL A 1 86 ? 27.133 12.316 -40.177 1.00 60.88 86 VAL A C 1
ATOM 708 O O . VAL A 1 86 ? 27.222 13.208 -39.336 1.00 60.88 86 VAL A O 1
ATOM 711 N N . CYS A 1 87 ? 28.056 11.361 -40.290 1.00 63.97 87 CYS A N 1
ATOM 712 C CA . CYS A 1 87 ? 29.311 11.356 -39.549 1.00 63.97 87 CYS A CA 1
ATOM 713 C C . CYS A 1 87 ? 30.490 11.279 -40.523 1.00 63.97 87 CYS A C 1
ATOM 715 O O . CYS A 1 87 ? 30.771 10.216 -41.071 1.00 63.97 87 CYS A O 1
ATOM 717 N N . GLU A 1 88 ? 31.163 12.408 -40.740 1.00 62.41 88 GLU A N 1
ATOM 718 C CA . GLU A 1 88 ? 32.282 12.525 -41.685 1.00 62.41 88 GLU A CA 1
ATOM 719 C C . GLU A 1 88 ? 33.501 11.698 -41.255 1.00 62.41 88 GLU A C 1
ATOM 721 O O . GLU A 1 88 ? 34.251 11.216 -42.099 1.00 62.41 88 GLU A O 1
ATOM 726 N N . THR A 1 89 ? 33.681 11.483 -39.947 1.00 66.56 89 THR A N 1
ATOM 727 C CA . THR A 1 89 ? 34.843 10.766 -39.406 1.00 66.56 89 THR A CA 1
ATOM 728 C C . THR A 1 89 ? 34.718 9.248 -39.475 1.00 66.56 89 THR A C 1
ATOM 730 O O . THR A 1 89 ? 35.737 8.567 -39.487 1.00 66.56 89 THR A O 1
ATOM 733 N N . ASN A 1 90 ? 33.492 8.707 -39.492 1.00 69.44 90 ASN A N 1
ATOM 734 C CA . ASN A 1 90 ? 33.193 7.268 -39.404 1.00 69.44 90 ASN A CA 1
ATOM 735 C C . ASN A 1 90 ? 33.951 6.518 -38.278 1.00 69.44 90 ASN A C 1
ATOM 737 O O . ASN A 1 90 ? 34.151 5.301 -38.344 1.00 69.44 90 ASN A O 1
ATOM 741 N N . ASN A 1 91 ? 34.363 7.246 -37.239 1.00 74.06 91 ASN A N 1
ATOM 742 C CA . ASN A 1 91 ? 35.108 6.740 -36.094 1.00 74.06 91 ASN A CA 1
ATOM 743 C C . ASN A 1 91 ? 34.145 6.490 -34.933 1.00 74.06 91 ASN A C 1
ATOM 745 O O . ASN A 1 91 ? 33.264 7.304 -34.669 1.00 74.06 91 ASN A O 1
ATOM 749 N N . TYR A 1 92 ? 34.327 5.377 -34.227 1.00 73.56 92 TYR A N 1
ATOM 750 C CA . TYR A 1 92 ? 33.467 4.959 -33.117 1.00 73.56 92 TYR A CA 1
ATOM 751 C C . TYR A 1 92 ? 34.328 4.708 -31.887 1.00 73.56 92 TYR A C 1
ATOM 753 O O . TYR A 1 92 ? 35.451 4.211 -32.008 1.00 73.56 92 TYR A O 1
ATOM 761 N N . TYR A 1 93 ? 33.831 5.084 -30.716 1.00 69.12 93 TYR A N 1
ATOM 762 C CA . TYR A 1 93 ? 34.589 4.992 -29.482 1.00 69.12 93 TYR A CA 1
ATOM 763 C C . TYR A 1 93 ? 34.693 3.531 -29.017 1.00 69.12 93 TYR A C 1
ATOM 765 O O . TYR A 1 93 ? 33.721 2.914 -28.584 1.00 69.12 93 TYR A O 1
ATOM 773 N N . THR A 1 94 ? 35.901 2.966 -29.069 1.00 58.97 94 THR A N 1
ATOM 774 C CA . THR A 1 94 ? 36.230 1.674 -28.449 1.00 58.97 94 THR A CA 1
ATOM 775 C C . THR A 1 94 ? 36.917 1.912 -27.111 1.00 58.97 94 THR A C 1
ATOM 777 O O . THR A 1 94 ? 38.086 2.302 -27.075 1.00 58.97 94 THR A O 1
ATOM 780 N N . SER A 1 95 ? 36.228 1.660 -25.996 1.00 46.84 95 SER A N 1
ATOM 781 C CA . SER A 1 95 ? 36.896 1.628 -24.693 1.00 46.84 95 SER A CA 1
ATOM 782 C C . SER A 1 95 ? 37.866 0.444 -24.663 1.00 46.84 95 SER A C 1
ATOM 784 O O . SER A 1 95 ? 37.432 -0.696 -24.834 1.00 46.84 95 SER A O 1
ATOM 786 N N . ILE A 1 96 ? 39.155 0.680 -24.407 1.00 35.88 96 ILE A N 1
ATOM 787 C CA . ILE A 1 96 ? 40.073 -0.386 -23.990 1.00 35.88 96 ILE A CA 1
ATOM 788 C C . ILE A 1 96 ? 39.624 -0.817 -22.591 1.00 35.88 96 ILE A C 1
ATOM 790 O O . ILE A 1 96 ? 40.049 -0.259 -21.584 1.00 35.88 96 ILE A O 1
ATOM 794 N N . THR A 1 97 ? 38.712 -1.778 -22.509 1.00 31.66 97 THR A N 1
ATOM 795 C CA . THR A 1 97 ? 38.398 -2.459 -21.255 1.00 31.66 97 THR A CA 1
ATOM 796 C C . THR A 1 97 ? 39.372 -3.624 -21.115 1.00 31.66 97 THR A C 1
ATOM 798 O O . THR A 1 97 ? 39.081 -4.754 -21.494 1.00 31.66 97 THR A O 1
ATOM 801 N N . THR A 1 98 ? 40.555 -3.371 -20.549 1.00 26.72 98 THR A N 1
ATOM 802 C CA . THR A 1 98 ? 41.326 -4.434 -19.889 1.00 26.72 98 THR A CA 1
ATOM 803 C C . THR A 1 98 ? 40.594 -4.813 -18.604 1.00 26.72 98 THR A C 1
ATOM 805 O O . THR A 1 98 ? 40.961 -4.394 -17.510 1.00 26.72 98 THR A O 1
ATOM 808 N N . VAL A 1 99 ? 39.514 -5.577 -18.741 1.00 28.88 99 VAL A N 1
ATOM 809 C CA . VAL A 1 99 ? 39.008 -6.411 -17.653 1.00 28.88 99 VAL A CA 1
ATOM 810 C C . VAL A 1 99 ? 39.689 -7.763 -17.851 1.00 28.88 99 VAL A C 1
ATOM 812 O O . VAL A 1 99 ? 39.526 -8.346 -18.926 1.00 28.88 99 VAL A O 1
ATOM 815 N N . PRO A 1 100 ? 40.480 -8.269 -16.886 1.00 25.92 100 PRO A N 1
ATOM 816 C CA . PRO A 1 100 ? 40.981 -9.633 -16.958 1.00 25.92 100 PRO A CA 1
ATOM 817 C C . PRO A 1 100 ? 39.782 -10.553 -17.159 1.00 25.92 100 PRO A C 1
ATOM 819 O O . PRO A 1 100 ? 38.792 -10.448 -16.433 1.00 25.92 100 PRO A O 1
ATOM 822 N N . ALA A 1 101 ? 39.848 -11.409 -18.175 1.00 26.33 101 ALA A N 1
ATOM 823 C CA . ALA A 1 101 ? 38.820 -12.399 -18.426 1.00 26.33 101 ALA A CA 1
ATOM 824 C C . ALA A 1 101 ? 38.611 -13.227 -17.149 1.00 26.33 101 ALA A C 1
ATOM 826 O O . ALA A 1 101 ? 39.450 -14.049 -16.784 1.00 26.33 101 ALA A O 1
ATOM 827 N N . LEU A 1 102 ? 37.487 -13.006 -16.465 1.00 26.55 102 LEU A N 1
ATOM 828 C CA . LEU A 1 102 ? 36.961 -13.987 -15.528 1.00 26.55 102 LEU A CA 1
ATOM 829 C C . LEU A 1 102 ? 36.663 -15.247 -16.354 1.00 26.55 102 LEU A C 1
ATOM 831 O O . LEU A 1 102 ? 35.924 -15.153 -17.344 1.00 26.55 102 LEU A O 1
ATOM 835 N N . PRO A 1 103 ? 37.240 -16.409 -16.006 1.00 30.64 103 PRO A N 1
ATOM 836 C CA . PRO A 1 103 ? 37.018 -17.629 -16.760 1.00 30.64 103 PRO A CA 1
ATOM 837 C C . PRO A 1 103 ? 35.551 -18.025 -16.580 1.00 30.64 103 PRO A C 1
ATOM 839 O O . PRO A 1 103 ? 35.134 -18.429 -15.500 1.00 30.64 103 PRO A O 1
ATOM 842 N N . GLY A 1 104 ? 34.748 -17.842 -17.631 1.00 32.09 104 GLY A N 1
ATOM 843 C CA . GLY A 1 104 ? 33.344 -18.260 -17.639 1.00 32.09 104 GLY A CA 1
ATOM 844 C C . GLY A 1 104 ? 32.361 -17.352 -18.378 1.00 32.09 104 GLY A C 1
ATOM 845 O O . GLY A 1 104 ? 31.227 -17.772 -18.600 1.00 32.09 104 GLY A O 1
ATOM 846 N N . ARG A 1 105 ? 32.735 -16.139 -18.808 1.00 28.44 105 ARG A N 1
ATOM 847 C CA . ARG A 1 105 ? 31.805 -15.284 -19.569 1.00 28.44 105 ARG A CA 1
ATOM 848 C C . ARG A 1 105 ? 31.848 -15.636 -21.057 1.00 28.44 105 ARG A C 1
ATOM 850 O O . ARG A 1 105 ? 32.677 -15.121 -21.800 1.00 28.44 105 ARG A O 1
ATOM 857 N N . GLN A 1 106 ? 30.963 -16.535 -21.487 1.00 28.44 106 GLN A N 1
ATOM 858 C CA . GLN A 1 106 ? 30.756 -16.792 -22.912 1.00 28.44 106 GLN A CA 1
ATOM 859 C C . GLN A 1 106 ? 30.249 -15.510 -23.607 1.00 28.44 106 GLN A C 1
ATOM 861 O O . GLN A 1 106 ? 29.281 -14.906 -23.132 1.00 28.44 106 GLN A O 1
ATOM 866 N N . P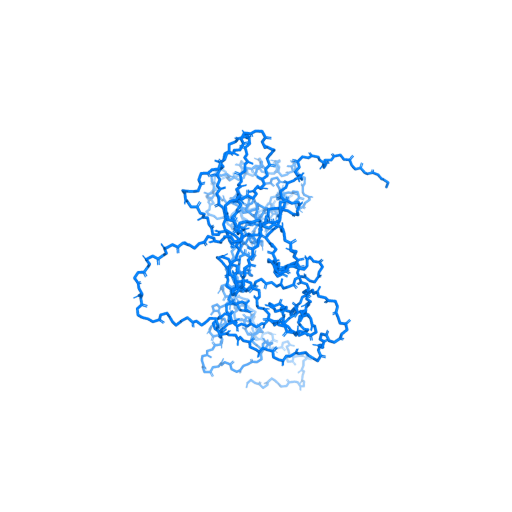RO A 1 107 ? 30.872 -15.085 -24.721 1.00 33.56 107 PRO A N 1
ATOM 867 C CA . PRO A 1 107 ? 30.352 -14.031 -25.574 1.00 33.56 107 PRO A CA 1
ATOM 868 C C . PRO A 1 107 ? 29.176 -14.619 -26.348 1.00 33.56 107 PRO A C 1
ATOM 870 O O . PRO A 1 107 ? 29.335 -15.370 -27.305 1.00 33.56 107 PRO A O 1
ATOM 873 N N . GLY A 1 108 ? 27.976 -14.338 -25.874 1.00 28.61 108 GLY A N 1
ATOM 874 C CA . GLY A 1 108 ? 26.772 -14.853 -26.488 1.00 28.61 108 GLY A CA 1
ATOM 875 C C . GLY A 1 108 ? 25.574 -14.188 -25.860 1.00 28.61 108 GLY A C 1
ATOM 876 O O . GLY A 1 108 ? 24.955 -14.744 -24.956 1.00 28.61 108 GLY A O 1
ATOM 877 N N . ALA A 1 109 ? 25.202 -13.018 -26.380 1.00 33.53 109 ALA A N 1
ATOM 878 C CA . ALA A 1 109 ? 23.780 -12.772 -26.522 1.00 33.53 109 ALA A CA 1
ATOM 879 C C . ALA A 1 109 ? 23.260 -13.985 -27.302 1.00 33.53 109 ALA A C 1
ATOM 881 O O . ALA A 1 109 ? 23.546 -14.131 -28.489 1.00 33.53 109 ALA A O 1
ATOM 882 N N . LYS A 1 110 ? 22.633 -14.944 -26.611 1.00 33.59 110 LYS A N 1
ATOM 883 C CA . LYS A 1 110 ? 21.883 -15.990 -27.293 1.00 33.59 110 LYS A CA 1
ATOM 884 C C . LYS A 1 110 ? 20.854 -15.220 -28.102 1.00 33.59 110 LYS A C 1
ATOM 886 O O . LYS A 1 110 ? 19.945 -14.638 -27.517 1.00 33.59 110 LYS A O 1
ATOM 891 N N . ASN A 1 111 ? 21.059 -15.139 -29.414 1.00 36.03 111 ASN A N 1
ATOM 892 C CA . ASN A 1 111 ? 20.042 -14.681 -30.341 1.00 36.03 111 ASN A CA 1
ATOM 893 C C . ASN A 1 111 ? 18.854 -15.615 -30.118 1.00 36.03 111 ASN A C 1
ATOM 895 O O . ASN A 1 111 ? 18.843 -16.747 -30.599 1.00 36.03 111 ASN A O 1
ATOM 899 N N . PHE A 1 112 ? 17.904 -15.190 -29.291 1.00 40.50 112 PHE A N 1
ATOM 900 C CA . PHE A 1 112 ? 16.629 -15.865 -29.164 1.00 40.50 112 PHE A CA 1
ATOM 901 C C . PHE A 1 112 ? 15.891 -15.570 -30.468 1.00 40.50 112 PHE A C 1
ATOM 903 O O . PHE A 1 112 ? 15.195 -14.567 -30.586 1.00 40.50 112 PHE A O 1
ATOM 910 N N . PHE A 1 113 ? 16.123 -16.415 -31.474 1.00 39.72 113 PHE A N 1
ATOM 911 C CA . PHE A 1 113 ? 15.330 -16.444 -32.693 1.00 39.72 113 PHE A CA 1
ATOM 912 C C . PHE A 1 113 ? 13.939 -16.919 -32.312 1.00 39.72 113 PHE A C 1
ATOM 914 O O . PHE A 1 113 ? 13.661 -18.113 -32.228 1.00 39.72 113 PHE A O 1
ATOM 921 N N . ILE A 1 114 ? 13.077 -15.966 -32.008 1.00 47.19 114 ILE A N 1
ATOM 922 C CA . ILE A 1 114 ? 11.677 -16.236 -31.754 1.00 47.19 114 ILE A CA 1
ATOM 923 C C . ILE A 1 114 ? 10.970 -16.020 -33.076 1.00 47.19 114 ILE A C 1
ATOM 925 O O . ILE A 1 114 ? 10.598 -14.910 -33.449 1.00 47.19 114 ILE A O 1
ATOM 929 N N . VAL A 1 115 ? 10.875 -17.116 -33.821 1.00 43.16 115 VAL A N 1
ATOM 930 C CA . VAL A 1 115 ? 10.100 -17.188 -35.054 1.00 43.16 115 VAL A CA 1
ATOM 931 C C . VAL A 1 115 ? 8.646 -17.297 -34.641 1.00 43.16 115 VAL A C 1
ATOM 933 O O . VAL A 1 115 ? 8.140 -18.399 -34.464 1.00 43.16 115 VAL A O 1
ATOM 936 N N . ASP A 1 116 ? 7.997 -16.164 -34.396 1.00 48.00 116 ASP A N 1
ATOM 937 C CA . ASP A 1 116 ? 6.622 -16.222 -33.908 1.00 48.00 116 ASP A CA 1
ATOM 938 C C . ASP A 1 116 ? 5.754 -15.058 -34.378 1.00 48.00 116 ASP A C 1
ATOM 940 O O . ASP A 1 116 ? 5.090 -14.341 -33.637 1.00 48.00 116 ASP A O 1
ATOM 944 N N . SER A 1 117 ? 5.825 -14.798 -35.677 1.00 52.75 117 SER A N 1
ATOM 945 C CA . SER A 1 117 ? 4.763 -14.083 -36.377 1.00 52.75 117 SER A CA 1
ATOM 946 C C . SER A 1 117 ? 4.935 -14.252 -37.878 1.00 52.75 117 SER A C 1
ATOM 948 O O . SER A 1 117 ? 6.016 -14.012 -38.408 1.00 52.75 117 SER A O 1
ATOM 950 N N . ASN A 1 118 ? 3.845 -14.565 -38.584 1.00 55.56 118 ASN A N 1
ATOM 951 C CA . ASN A 1 118 ? 3.742 -14.564 -40.054 1.00 55.56 118 ASN A CA 1
ATOM 952 C C . ASN A 1 118 ? 3.929 -13.161 -40.688 1.00 55.56 118 ASN A C 1
ATOM 954 O O . ASN A 1 118 ? 3.541 -12.927 -41.832 1.00 55.56 118 ASN A O 1
ATOM 958 N N . VAL A 1 119 ? 4.492 -12.199 -39.953 1.00 61.12 119 VAL A N 1
ATOM 959 C CA . VAL A 1 119 ? 4.733 -10.836 -40.423 1.00 61.12 119 VAL A CA 1
ATOM 960 C C . VAL A 1 119 ? 5.976 -10.854 -41.307 1.00 61.12 119 VAL A C 1
ATOM 962 O O . VAL A 1 119 ? 7.103 -11.013 -40.830 1.00 61.12 119 VAL A O 1
ATOM 965 N N . SER A 1 120 ? 5.735 -10.740 -42.612 1.00 66.50 120 SER A N 1
ATOM 966 C CA . SER A 1 120 ? 6.759 -10.630 -43.643 1.00 66.50 120 SER A CA 1
ATOM 967 C C . SER A 1 120 ? 7.064 -9.161 -43.922 1.00 66.50 120 SER A C 1
ATOM 969 O O . SER A 1 120 ? 6.155 -8.365 -44.147 1.00 66.50 120 SER A O 1
ATOM 971 N N . CYS A 1 121 ? 8.354 -8.835 -43.990 1.00 71.00 121 CYS A N 1
ATOM 972 C CA . CYS A 1 121 ? 8.844 -7.521 -44.402 1.00 71.00 121 CYS A CA 1
ATOM 973 C C . CYS A 1 121 ? 8.660 -7.239 -45.906 1.00 71.00 121 CYS A C 1
ATOM 975 O O . CYS A 1 121 ? 9.056 -6.175 -46.386 1.00 71.00 121 CYS A O 1
ATOM 977 N N . ASN A 1 122 ? 8.052 -8.161 -46.663 1.00 69.69 122 ASN A N 1
ATOM 978 C CA . ASN A 1 122 ? 7.740 -7.968 -48.075 1.00 69.69 122 ASN A CA 1
ATOM 979 C C . ASN A 1 122 ? 6.721 -6.833 -48.253 1.00 69.69 122 ASN A C 1
ATOM 981 O O . ASN A 1 122 ? 5.552 -6.963 -47.902 1.00 69.69 122 ASN A O 1
ATOM 985 N N . GLY A 1 123 ? 7.179 -5.711 -48.815 1.00 68.00 123 GLY A N 1
ATOM 986 C CA . GLY A 1 123 ? 6.363 -4.513 -49.045 1.00 68.00 123 GLY A CA 1
ATOM 987 C C . GLY A 1 123 ? 6.225 -3.581 -47.835 1.00 68.00 123 GLY A C 1
ATOM 988 O O . GLY A 1 123 ? 5.581 -2.540 -47.952 1.00 68.00 123 GLY A O 1
ATOM 989 N N . GLN A 1 124 ? 6.838 -3.904 -46.691 1.00 69.75 124 GLN A N 1
ATOM 990 C CA . GLN A 1 124 ? 6.901 -2.998 -45.542 1.00 69.75 124 GLN A CA 1
ATOM 991 C C . GLN A 1 124 ? 8.049 -1.996 -45.704 1.00 69.75 124 GLN A C 1
ATOM 993 O O . GLN A 1 124 ? 9.120 -2.321 -46.220 1.00 69.75 124 GLN A O 1
ATOM 998 N N . ALA A 1 125 ? 7.826 -0.757 -45.257 1.00 71.38 125 ALA A N 1
ATOM 999 C CA . ALA A 1 125 ? 8.870 0.260 -45.238 1.00 71.38 125 ALA A CA 1
ATOM 1000 C C . ALA A 1 125 ? 10.000 -0.134 -44.272 1.00 71.38 125 ALA A C 1
ATOM 1002 O O . ALA A 1 125 ? 9.792 -0.861 -43.300 1.00 71.38 125 ALA A O 1
ATOM 1003 N N . ASN A 1 126 ? 11.203 0.389 -44.511 1.00 72.69 126 ASN A N 1
ATOM 1004 C CA . ASN A 1 126 ? 12.296 0.207 -43.565 1.00 72.69 126 ASN A CA 1
ATOM 1005 C C . ASN A 1 126 ? 11.923 0.863 -42.226 1.00 72.69 126 ASN A C 1
ATOM 1007 O O . ASN A 1 126 ? 11.648 2.063 -42.167 1.00 72.69 126 ASN A O 1
ATOM 1011 N N . GLY A 1 127 ? 11.907 0.085 -41.147 1.00 66.94 127 GLY A N 1
ATOM 1012 C CA . GLY A 1 127 ? 11.409 0.560 -39.860 1.00 66.94 127 GLY A CA 1
ATOM 1013 C C . GLY A 1 127 ? 11.302 -0.540 -38.814 1.00 66.94 127 GLY A C 1
ATOM 1014 O O . GLY A 1 127 ? 11.437 -1.719 -39.135 1.00 66.94 127 GLY A O 1
ATOM 1015 N N . ALA A 1 128 ? 11.101 -0.129 -37.562 1.00 71.44 128 ALA A N 1
ATOM 1016 C CA . ALA A 1 128 ? 10.891 -1.015 -36.424 1.00 71.44 128 ALA A CA 1
ATOM 1017 C C . ALA A 1 128 ? 9.394 -1.154 -36.112 1.00 71.44 128 ALA A C 1
ATOM 1019 O O . ALA A 1 128 ? 8.652 -0.166 -36.115 1.00 71.44 128 ALA A O 1
ATOM 1020 N N . TYR A 1 129 ? 8.973 -2.383 -35.840 1.00 70.12 129 TYR A N 1
ATOM 1021 C CA . TYR A 1 129 ? 7.587 -2.802 -35.690 1.00 70.12 129 TYR A CA 1
ATOM 1022 C C . TYR A 1 129 ? 7.456 -3.799 -34.534 1.00 70.12 129 TYR A C 1
ATOM 1024 O O . TYR A 1 129 ? 8.369 -4.573 -34.245 1.00 70.12 129 TYR A O 1
ATOM 1032 N N . LEU A 1 130 ? 6.296 -3.809 -33.881 1.00 68.50 130 LEU A N 1
ATOM 1033 C CA . LEU A 1 130 ? 5.975 -4.778 -32.835 1.00 68.50 130 LEU A CA 1
ATOM 1034 C C . LEU A 1 130 ? 6.005 -6.214 -33.392 1.00 68.50 130 LEU A C 1
ATOM 1036 O O . LEU A 1 130 ? 5.364 -6.504 -34.403 1.00 68.50 130 LEU A O 1
ATOM 1040 N N . SER A 1 131 ? 6.722 -7.122 -32.723 1.00 63.75 131 SER A N 1
ATOM 1041 C CA . SER A 1 131 ? 6.648 -8.566 -32.990 1.00 63.75 131 SER A CA 1
ATOM 1042 C C . SER A 1 131 ? 5.460 -9.142 -32.210 1.00 63.75 131 SER A C 1
ATOM 1044 O O . SER A 1 131 ? 5.364 -8.952 -30.999 1.00 63.75 131 SER A O 1
ATOM 1046 N N . SER A 1 132 ? 4.488 -9.754 -32.892 1.00 62.22 132 SER A N 1
ATOM 1047 C CA . SER A 1 132 ? 3.079 -9.771 -32.452 1.00 62.22 132 SER A CA 1
ATOM 1048 C C . SER A 1 132 ? 2.695 -10.781 -31.360 1.00 62.22 132 SER A C 1
ATOM 1050 O O . SER A 1 132 ? 1.629 -11.383 -31.435 1.00 62.22 132 SER A O 1
ATOM 1052 N N . GLN A 1 133 ? 3.508 -10.960 -30.323 1.00 61.97 133 GLN A N 1
ATOM 1053 C CA . GLN A 1 133 ? 3.142 -11.823 -29.188 1.00 61.97 133 GLN A CA 1
ATOM 1054 C C . GLN A 1 133 ? 4.029 -11.711 -27.953 1.00 61.97 133 GLN A C 1
ATOM 1056 O O . GLN A 1 133 ? 3.670 -12.272 -26.923 1.00 61.97 133 GLN A O 1
ATOM 1061 N N . TYR A 1 134 ? 5.143 -10.982 -28.015 1.00 71.88 134 TYR A N 1
ATOM 1062 C CA . TYR A 1 134 ? 5.993 -10.756 -26.851 1.00 71.88 134 TYR A CA 1
ATOM 1063 C C . TYR A 1 134 ? 6.287 -9.272 -26.690 1.00 71.88 134 TYR A C 1
ATOM 1065 O O . TYR A 1 134 ? 6.814 -8.638 -27.600 1.00 71.88 134 TYR A O 1
ATOM 1073 N N . CYS A 1 135 ? 5.965 -8.718 -25.521 1.00 76.94 135 CYS A N 1
ATOM 1074 C CA . CYS A 1 135 ? 6.069 -7.285 -25.259 1.00 76.94 135 CYS A CA 1
ATOM 1075 C C . CYS A 1 135 ? 7.516 -6.794 -25.293 1.00 76.94 135 CYS A C 1
ATOM 1077 O O . CYS A 1 135 ? 7.772 -5.662 -25.672 1.00 76.94 135 CYS A O 1
ATOM 1079 N N . ASN A 1 136 ? 8.477 -7.632 -24.907 1.00 74.50 136 ASN A N 1
ATOM 1080 C CA . ASN A 1 136 ? 9.896 -7.290 -24.867 1.00 74.50 136 ASN A CA 1
ATOM 1081 C C . ASN A 1 136 ? 10.629 -7.557 -26.192 1.00 74.50 136 ASN A C 1
ATOM 1083 O O . ASN A 1 136 ? 11.859 -7.584 -26.194 1.00 74.50 136 ASN A O 1
ATOM 1087 N N . ILE A 1 137 ? 9.914 -7.771 -27.305 1.00 74.81 137 ILE A N 1
ATOM 1088 C CA . ILE A 1 137 ? 10.511 -8.055 -28.616 1.00 74.81 137 ILE A CA 1
ATOM 1089 C C . ILE A 1 137 ? 9.894 -7.185 -29.704 1.00 74.81 137 ILE A C 1
ATOM 1091 O O . ILE A 1 137 ? 8.679 -7.031 -29.815 1.00 74.81 137 ILE A O 1
ATOM 1095 N N . PHE A 1 138 ? 10.755 -6.665 -30.566 1.00 76.38 138 PHE A N 1
ATOM 1096 C CA . PHE A 1 138 ? 10.373 -5.941 -31.768 1.00 76.38 138 PHE A CA 1
ATOM 1097 C C . PHE A 1 138 ? 11.180 -6.449 -32.956 1.00 76.38 138 PHE A C 1
ATOM 1099 O O . PHE A 1 138 ? 12.250 -7.026 -32.784 1.00 76.38 138 PHE A O 1
ATOM 1106 N N . HIS A 1 139 ? 10.673 -6.249 -34.165 1.00 73.44 139 HIS A N 1
ATOM 1107 C CA . HIS A 1 139 ? 11.383 -6.608 -35.384 1.00 73.44 139 HIS A CA 1
ATOM 1108 C C . HIS A 1 139 ? 11.604 -5.384 -36.255 1.00 73.44 139 HIS A C 1
ATOM 1110 O O . HIS A 1 139 ? 10.830 -4.428 -36.232 1.00 73.44 139 HIS A O 1
ATOM 1116 N N . ARG A 1 140 ? 12.672 -5.410 -37.042 1.00 72.06 140 ARG A N 1
ATOM 1117 C CA . ARG A 1 140 ? 12.975 -4.389 -38.033 1.00 72.06 140 ARG A CA 1
ATOM 1118 C C . ARG A 1 140 ? 12.948 -4.996 -39.421 1.00 72.06 140 ARG A C 1
ATOM 1120 O O . ARG A 1 140 ? 13.522 -6.059 -39.645 1.00 72.06 140 ARG A O 1
ATOM 1127 N N . CYS A 1 141 ? 12.329 -4.275 -40.345 1.00 74.88 141 CYS A N 1
ATOM 1128 C CA . CYS A 1 141 ? 12.433 -4.552 -41.767 1.00 74.88 141 CYS A CA 1
ATOM 1129 C C . CYS A 1 141 ? 13.564 -3.719 -42.365 1.00 74.88 141 CYS A C 1
ATOM 1131 O O . CYS A 1 141 ? 13.583 -2.494 -42.220 1.00 74.88 141 CYS A O 1
ATOM 1133 N N . VAL A 1 142 ? 14.521 -4.388 -43.005 1.00 72.50 142 VAL A N 1
ATOM 1134 C CA . VAL A 1 142 ? 15.645 -3.768 -43.710 1.00 72.50 142 VAL A CA 1
ATOM 1135 C C . VAL A 1 142 ? 15.746 -4.408 -45.088 1.00 72.50 142 VAL A C 1
ATOM 1137 O O . VAL A 1 142 ? 16.093 -5.580 -45.207 1.00 72.50 142 VAL A O 1
ATOM 1140 N N . SER A 1 143 ? 15.414 -3.650 -46.134 1.00 73.88 143 SER A N 1
ATOM 1141 C CA . SER A 1 143 ? 15.491 -4.107 -47.533 1.00 73.88 143 SER A CA 1
ATOM 1142 C C . SER A 1 143 ? 14.724 -5.414 -47.791 1.00 73.88 143 SER A C 1
ATOM 1144 O O . SER A 1 143 ? 15.199 -6.290 -48.507 1.00 73.88 143 SER A O 1
ATOM 1146 N N . GLY A 1 144 ? 13.547 -5.559 -47.174 1.00 71.00 144 GLY A N 1
ATOM 1147 C CA . GLY A 1 144 ? 12.710 -6.763 -47.273 1.00 71.00 144 GLY A CA 1
ATOM 1148 C C . GLY A 1 144 ? 13.091 -7.901 -46.318 1.00 71.00 144 GLY A C 1
ATOM 1149 O O . GLY A 1 144 ? 12.339 -8.866 -46.205 1.00 71.00 144 GLY A O 1
ATOM 1150 N N . SER A 1 145 ? 14.194 -7.777 -45.574 1.00 69.94 145 SER A N 1
ATOM 1151 C CA . SER A 1 145 ? 14.639 -8.764 -44.580 1.00 69.94 145 SER A CA 1
ATOM 1152 C C . SER A 1 145 ? 14.200 -8.384 -43.165 1.00 69.94 145 SER A C 1
ATOM 1154 O O . SER A 1 145 ? 14.303 -7.222 -42.770 1.00 69.94 145 SER A O 1
ATOM 1156 N N . ARG A 1 146 ? 13.735 -9.371 -42.391 1.00 72.94 146 ARG A N 1
ATOM 1157 C CA . ARG A 1 146 ? 13.332 -9.226 -40.983 1.00 72.94 146 ARG A CA 1
ATOM 1158 C C . ARG A 1 146 ? 14.503 -9.508 -40.045 1.00 72.94 146 ARG A C 1
ATOM 1160 O O . ARG A 1 146 ? 15.190 -10.512 -40.211 1.00 72.94 146 ARG A O 1
ATOM 1167 N N . ILE A 1 147 ? 14.672 -8.664 -39.030 1.00 69.44 147 ILE A N 1
ATOM 1168 C CA . ILE A 1 147 ? 15.629 -8.859 -37.933 1.00 69.44 147 ILE A CA 1
ATOM 1169 C C . ILE A 1 147 ? 14.904 -8.616 -36.607 1.00 69.44 147 ILE A C 1
ATOM 1171 O O . ILE A 1 147 ? 14.322 -7.550 -36.422 1.00 69.44 147 ILE A O 1
ATOM 1175 N N . ASP A 1 148 ? 14.922 -9.588 -35.695 1.00 69.38 148 ASP A N 1
ATOM 1176 C CA . ASP A 1 148 ? 14.272 -9.498 -34.381 1.00 69.38 148 ASP A CA 1
ATOM 1177 C C . ASP A 1 148 ? 15.244 -9.011 -33.293 1.00 69.38 148 ASP A C 1
ATOM 1179 O O . ASP A 1 148 ? 16.405 -9.416 -33.243 1.00 69.38 148 ASP A O 1
ATOM 1183 N N . PHE A 1 149 ? 14.746 -8.168 -32.389 1.00 71.31 149 PHE A N 1
ATOM 1184 C CA . PHE A 1 149 ? 15.486 -7.552 -31.291 1.00 71.31 149 PHE A CA 1
ATOM 1185 C C . PHE A 1 149 ? 14.722 -7.696 -29.975 1.00 71.31 149 PHE A C 1
ATOM 1187 O O . PHE A 1 149 ? 13.504 -7.520 -29.924 1.00 71.31 149 PHE A O 1
ATOM 1194 N N . ARG A 1 150 ? 15.451 -7.956 -28.884 1.00 69.94 150 ARG A N 1
ATOM 1195 C CA . ARG A 1 150 ? 14.916 -7.910 -27.518 1.00 69.94 150 ARG A CA 1
ATOM 1196 C C . ARG A 1 150 ? 15.182 -6.536 -26.902 1.00 69.94 150 ARG A C 1
ATOM 1198 O O . ARG A 1 150 ? 16.282 -6.002 -27.028 1.00 69.94 150 ARG A O 1
ATOM 1205 N N . CYS A 1 151 ? 14.190 -5.987 -26.213 1.00 74.31 151 CYS A N 1
ATOM 1206 C CA . CYS A 1 151 ? 14.329 -4.747 -25.464 1.00 74.31 151 CYS A CA 1
ATOM 1207 C C . CYS A 1 151 ? 15.310 -4.878 -24.279 1.00 74.31 151 CYS A C 1
ATOM 1209 O O . CYS A 1 151 ? 15.438 -5.963 -23.706 1.00 74.31 151 CYS A O 1
ATOM 1211 N N . PRO A 1 152 ? 16.004 -3.790 -23.884 1.00 69.62 152 PRO A N 1
ATOM 1212 C CA . PRO A 1 152 ? 16.978 -3.831 -22.798 1.00 69.62 152 PRO A CA 1
ATOM 1213 C C . PRO A 1 152 ? 16.352 -4.194 -21.452 1.00 69.62 152 PRO A C 1
ATOM 1215 O O . PRO A 1 152 ? 15.228 -3.791 -21.146 1.00 69.62 152 PRO A O 1
ATOM 1218 N N . ARG A 1 153 ? 17.135 -4.865 -20.607 1.00 67.31 153 ARG A N 1
ATOM 1219 C CA . ARG A 1 153 ? 16.813 -5.018 -19.188 1.00 67.31 153 ARG A CA 1
ATOM 1220 C C . ARG A 1 153 ? 17.036 -3.690 -18.475 1.00 67.31 153 ARG A C 1
ATOM 1222 O O . ARG A 1 153 ? 18.094 -3.075 -18.638 1.00 67.31 153 ARG A O 1
ATOM 1229 N N . ALA A 1 154 ? 16.042 -3.229 -17.725 1.00 64.69 154 ALA A N 1
ATOM 1230 C CA . ALA A 1 154 ? 16.164 -1.977 -16.994 1.00 64.69 154 ALA A CA 1
ATOM 1231 C C . ALA A 1 154 ? 17.040 -2.159 -15.742 1.00 64.69 154 ALA A C 1
ATOM 1233 O O . ALA A 1 154 ? 17.028 -3.204 -15.089 1.00 64.69 154 ALA A O 1
ATOM 1234 N N . ASN A 1 155 ? 17.839 -1.140 -15.418 1.00 54.19 155 ASN A N 1
ATOM 1235 C CA . ASN A 1 155 ? 18.717 -1.186 -14.250 1.00 54.19 155 ASN A CA 1
ATOM 1236 C C . ASN A 1 155 ? 17.894 -1.217 -12.962 1.00 54.19 155 ASN A C 1
ATOM 1238 O O . ASN A 1 155 ? 16.897 -0.508 -12.844 1.00 54.19 155 ASN A O 1
ATOM 1242 N N . ASN A 1 156 ? 18.349 -2.003 -11.984 1.00 57.44 156 ASN A N 1
ATOM 1243 C CA . ASN A 1 156 ? 17.700 -2.187 -10.680 1.00 57.44 156 ASN A CA 1
ATOM 1244 C C . ASN A 1 156 ? 16.287 -2.791 -10.732 1.00 57.44 156 ASN A C 1
ATOM 1246 O O . ASN A 1 156 ? 15.603 -2.808 -9.712 1.00 57.44 156 ASN A O 1
ATOM 1250 N N . VAL A 1 157 ? 15.864 -3.334 -11.877 1.00 58.47 157 VAL A N 1
ATOM 1251 C CA . VAL A 1 157 ? 14.627 -4.108 -11.997 1.00 58.47 157 VAL A CA 1
ATOM 1252 C C . VAL A 1 157 ? 14.881 -5.433 -12.731 1.00 58.47 157 VAL A C 1
ATOM 1254 O O . VAL A 1 157 ? 15.845 -5.570 -13.487 1.00 58.47 157 VAL A O 1
ATOM 1257 N N . PRO A 1 158 ? 14.061 -6.464 -12.495 1.00 59.34 158 PRO A N 1
ATOM 1258 C CA . PRO A 1 158 ? 14.293 -7.809 -13.018 1.00 59.34 158 PRO A CA 1
ATOM 1259 C C . PRO A 1 158 ? 13.532 -8.107 -14.310 1.00 59.34 158 PRO A C 1
ATOM 1261 O O . PRO A 1 158 ? 13.596 -9.230 -14.801 1.00 59.34 158 PRO A O 1
ATOM 1264 N N . TYR A 1 159 ? 12.821 -7.128 -14.860 1.00 65.50 159 TYR A N 1
ATOM 1265 C CA . TYR A 1 159 ? 12.089 -7.265 -16.110 1.00 65.50 159 TYR A CA 1
ATOM 1266 C C . TYR A 1 159 ? 12.745 -6.450 -17.231 1.00 65.50 159 TYR A C 1
ATOM 1268 O O . TYR A 1 159 ? 13.434 -5.450 -17.000 1.00 65.50 159 TYR A O 1
ATOM 1276 N N . ASP A 1 160 ? 12.524 -6.908 -18.461 1.00 70.94 160 ASP A N 1
ATOM 1277 C CA . ASP A 1 160 ? 12.915 -6.190 -19.669 1.00 70.94 160 ASP A CA 1
ATOM 1278 C C . ASP A 1 160 ? 11.928 -5.046 -19.945 1.00 70.94 160 ASP A C 1
ATOM 1280 O O . ASP A 1 160 ? 10.745 -5.134 -19.607 1.00 70.94 160 ASP A O 1
ATOM 1284 N N . LEU A 1 161 ? 12.407 -3.978 -20.584 1.00 78.06 161 LEU A N 1
ATOM 1285 C CA . LEU A 1 161 ? 11.541 -2.941 -21.146 1.00 78.06 161 LEU A CA 1
ATOM 1286 C C . LEU A 1 161 ? 10.658 -3.528 -22.255 1.00 78.06 161 LEU A C 1
ATOM 1288 O O . LEU A 1 161 ? 10.978 -4.567 -22.838 1.00 78.06 161 LEU A O 1
ATOM 1292 N N . TRP A 1 162 ? 9.535 -2.881 -22.551 1.00 80.56 162 TRP A N 1
ATOM 1293 C CA . TRP A 1 162 ? 8.576 -3.356 -23.548 1.00 80.56 162 TRP A CA 1
ATOM 1294 C C . TRP A 1 162 ? 8.544 -2.436 -24.760 1.00 80.56 162 TRP A C 1
ATOM 1296 O O . TRP A 1 162 ? 8.627 -1.218 -24.639 1.00 80.56 162 TRP A O 1
ATOM 1306 N N . TRP A 1 163 ? 8.408 -3.015 -25.947 1.00 79.50 163 TRP A N 1
ATOM 1307 C CA . TRP A 1 163 ? 8.286 -2.268 -27.183 1.00 79.50 163 TRP A CA 1
ATOM 1308 C C . TRP A 1 163 ? 6.989 -1.464 -27.200 1.00 79.50 163 TRP A C 1
ATOM 1310 O O . TRP A 1 163 ? 5.885 -2.012 -27.203 1.00 79.50 163 TRP A O 1
ATOM 1320 N N . ASN A 1 164 ? 7.131 -0.147 -27.270 1.00 78.12 164 ASN A N 1
ATOM 1321 C CA . ASN A 1 164 ? 6.026 0.770 -27.444 1.00 78.12 164 ASN A CA 1
ATOM 1322 C C . ASN A 1 164 ? 5.886 1.116 -28.933 1.00 78.12 164 ASN A C 1
ATOM 1324 O O . ASN A 1 164 ? 6.703 1.834 -29.508 1.00 78.12 164 ASN A O 1
ATOM 1328 N N . GLN A 1 165 ? 4.817 0.624 -29.564 1.00 74.62 165 GLN A N 1
ATOM 1329 C CA . GLN A 1 165 ? 4.559 0.849 -30.990 1.00 74.62 165 GLN A CA 1
ATOM 1330 C C . GLN A 1 165 ? 4.307 2.330 -31.333 1.00 74.62 165 GLN A C 1
ATOM 1332 O O . GLN A 1 165 ? 4.568 2.742 -32.463 1.00 74.62 165 GLN A O 1
ATOM 1337 N N . GLN A 1 166 ? 3.814 3.130 -30.381 1.00 73.50 166 GLN A N 1
ATOM 1338 C CA . GLN A 1 166 ? 3.522 4.551 -30.594 1.00 73.50 166 GLN A CA 1
ATOM 1339 C C . GLN A 1 166 ? 4.804 5.384 -30.609 1.00 73.50 166 GLN A C 1
ATOM 1341 O O . GLN A 1 166 ? 4.987 6.221 -31.490 1.00 73.50 166 GLN A O 1
ATOM 1346 N N . THR A 1 167 ? 5.705 5.131 -29.658 1.00 71.56 167 THR A N 1
ATOM 1347 C CA . THR A 1 167 ? 6.973 5.867 -29.535 1.00 71.56 167 THR A CA 1
ATOM 1348 C C . THR A 1 167 ? 8.109 5.234 -30.337 1.00 71.56 167 THR A C 1
ATOM 1350 O O . THR A 1 167 ? 9.133 5.877 -30.540 1.00 71.56 167 THR A O 1
ATOM 1353 N N . ARG A 1 168 ? 7.924 3.997 -30.823 1.00 71.38 168 ARG A N 1
ATOM 1354 C CA . ARG A 1 168 ? 8.942 3.160 -31.482 1.00 71.38 168 ARG A CA 1
ATOM 1355 C C . ARG A 1 168 ? 10.218 3.004 -30.652 1.00 71.38 168 ARG A C 1
ATOM 1357 O O . ARG A 1 168 ? 11.325 2.997 -31.187 1.00 71.38 168 ARG A O 1
ATOM 1364 N N . LEU A 1 169 ? 10.047 2.895 -29.340 1.00 74.38 169 LEU A N 1
ATOM 1365 C CA . LEU A 1 169 ? 11.123 2.731 -28.370 1.00 74.38 169 LEU A CA 1
ATOM 1366 C C . LEU A 1 169 ? 10.749 1.644 -27.363 1.00 74.38 169 LEU A C 1
ATOM 1368 O O . LEU A 1 169 ? 9.573 1.360 -27.137 1.00 74.38 169 LEU A O 1
ATOM 1372 N N . CYS A 1 170 ? 11.762 1.056 -26.733 1.00 76.12 170 CYS A N 1
ATOM 1373 C CA . CYS A 1 170 ? 11.559 0.233 -25.548 1.00 76.12 170 CYS A CA 1
ATOM 1374 C C . CYS A 1 170 ? 11.237 1.151 -24.362 1.00 76.12 170 CYS A C 1
ATOM 1376 O O . CYS A 1 170 ? 12.065 1.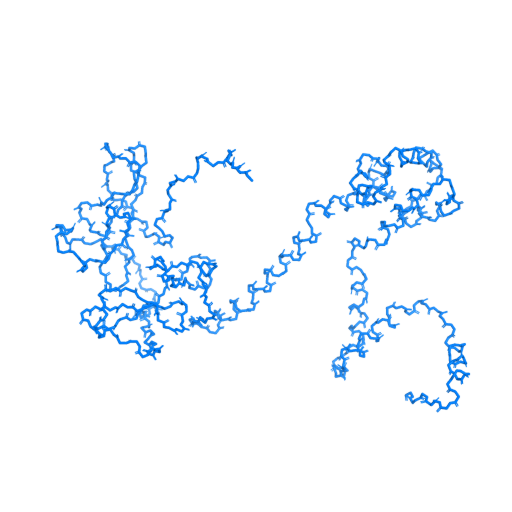970 -23.965 1.00 76.12 170 CYS A O 1
ATOM 1378 N N . ASP A 1 171 ? 10.032 1.023 -23.826 1.00 77.19 171 ASP A N 1
ATOM 1379 C CA . ASP A 1 171 ? 9.474 1.845 -22.760 1.00 77.19 171 ASP A CA 1
ATOM 1380 C C . ASP A 1 171 ? 9.119 0.976 -21.547 1.00 77.19 171 ASP A C 1
ATOM 1382 O O . ASP A 1 171 ? 9.206 -0.256 -21.567 1.00 77.19 171 ASP A O 1
ATOM 1386 N N . TRP A 1 172 ? 8.736 1.623 -20.456 1.00 75.00 172 TRP A N 1
ATOM 1387 C CA . TRP A 1 172 ? 8.331 0.939 -19.241 1.00 75.00 172 TRP A CA 1
ATOM 1388 C C . TRP A 1 172 ? 7.045 0.131 -19.450 1.00 75.00 172 TRP A C 1
ATOM 1390 O O . TRP A 1 172 ? 6.114 0.639 -20.081 1.00 75.00 172 TRP A O 1
ATOM 1400 N N . PRO A 1 173 ? 6.937 -1.069 -18.847 1.00 76.69 173 PRO A N 1
ATOM 1401 C CA . PRO A 1 173 ? 5.731 -1.897 -18.895 1.00 76.69 173 PRO A CA 1
ATOM 1402 C C . PRO A 1 173 ? 4.424 -1.146 -18.623 1.00 76.69 173 PRO A C 1
ATOM 1404 O O . PRO A 1 173 ? 3.441 -1.325 -19.329 1.00 76.69 173 PRO A O 1
ATOM 1407 N N . CYS A 1 174 ? 4.422 -0.229 -17.652 1.00 71.81 174 CYS A N 1
ATOM 1408 C CA . CYS A 1 174 ? 3.244 0.559 -17.280 1.00 71.81 174 CYS A CA 1
ATOM 1409 C C . CYS A 1 174 ? 2.731 1.504 -18.384 1.00 71.81 174 CYS A C 1
ATOM 1411 O O . CYS A 1 174 ? 1.610 1.996 -18.293 1.00 71.81 174 CYS A O 1
ATOM 1413 N N . ARG A 1 175 ? 3.534 1.771 -19.420 1.00 73.81 175 ARG A N 1
ATOM 1414 C CA . ARG A 1 175 ? 3.182 2.626 -20.565 1.00 73.81 175 ARG A CA 1
ATOM 1415 C C . ARG A 1 175 ? 2.814 1.829 -21.813 1.00 73.81 175 ARG A C 1
ATOM 1417 O O . ARG A 1 175 ? 2.484 2.424 -22.837 1.00 73.81 175 ARG A O 1
ATOM 1424 N N . VAL A 1 176 ? 2.869 0.500 -21.742 1.00 76.38 176 VAL A N 1
ATOM 1425 C CA . VAL A 1 176 ? 2.637 -0.395 -22.874 1.00 76.38 176 VAL A CA 1
ATOM 1426 C C . VAL A 1 176 ? 1.501 -1.355 -22.530 1.00 76.38 176 VAL A C 1
ATOM 1428 O O . VAL A 1 176 ? 1.580 -2.126 -21.582 1.00 76.38 176 VAL A O 1
ATOM 1431 N N . GLN A 1 177 ? 0.430 -1.339 -23.323 1.00 67.25 177 GLN A N 1
ATOM 1432 C CA . GLN A 1 177 ? -0.672 -2.290 -23.163 1.00 67.25 177 GLN A CA 1
ATOM 1433 C C . GLN A 1 177 ? -0.303 -3.626 -23.813 1.00 67.25 177 GLN A C 1
ATOM 1435 O O . GLN A 1 177 ? -0.430 -3.781 -25.028 1.00 67.25 177 GLN A O 1
ATOM 1440 N N . CYS A 1 178 ? 0.195 -4.579 -23.024 1.00 69.31 178 CYS A N 1
ATOM 1441 C CA . CYS A 1 178 ? 0.599 -5.886 -23.532 1.00 69.31 178 CYS A CA 1
ATOM 1442 C C . CYS A 1 178 ? 0.557 -6.974 -22.441 1.00 69.31 178 CYS A C 1
ATOM 1444 O O . CYS A 1 178 ? 0.929 -6.729 -21.298 1.00 69.31 178 CYS A O 1
ATOM 1446 N N . ASN A 1 179 ? 0.101 -8.181 -22.804 1.00 64.25 179 ASN A N 1
ATOM 1447 C CA . ASN A 1 179 ? -0.206 -9.256 -21.846 1.00 64.25 179 ASN A CA 1
ATOM 1448 C C . ASN A 1 179 ? 0.851 -10.376 -21.784 1.00 64.25 179 ASN A C 1
ATOM 1450 O O . ASN A 1 179 ? 0.809 -11.193 -20.869 1.00 64.25 179 ASN A O 1
ATOM 1454 N N . ASN A 1 180 ? 1.798 -10.432 -22.728 1.00 65.94 180 ASN A N 1
ATOM 1455 C CA . ASN A 1 180 ? 2.662 -11.601 -22.927 1.00 65.94 180 ASN A CA 1
ATOM 1456 C C . ASN A 1 180 ? 4.154 -11.231 -22.914 1.00 65.94 180 ASN A C 1
ATOM 1458 O O . ASN A 1 180 ? 4.630 -10.526 -23.798 1.00 65.94 180 ASN A O 1
ATOM 1462 N N . GLN A 1 181 ? 4.929 -11.748 -21.959 1.00 65.00 181 GLN A N 1
ATOM 1463 C CA . GLN A 1 181 ? 6.373 -11.496 -21.838 1.00 65.00 181 GLN A CA 1
ATOM 1464 C C . GLN A 1 181 ? 7.190 -12.781 -21.972 1.00 65.00 181 GLN A C 1
ATOM 1466 O O . GLN A 1 181 ? 6.763 -13.841 -21.516 1.00 65.00 181 GLN A O 1
ATOM 1471 N N . LEU A 1 182 ? 8.403 -12.671 -22.521 1.00 58.75 182 LEU A N 1
ATOM 1472 C CA . LEU A 1 182 ? 9.400 -13.738 -22.433 1.00 58.75 182 LEU A CA 1
ATOM 1473 C C . LEU A 1 182 ? 10.384 -13.489 -21.310 1.00 58.75 182 LEU A C 1
ATOM 1475 O O . LEU A 1 182 ? 11.160 -12.532 -21.342 1.00 58.75 182 LEU A O 1
ATOM 1479 N N . PHE A 1 183 ? 10.429 -14.430 -20.380 1.00 62.12 183 PHE A N 1
ATOM 1480 C CA . PHE A 1 183 ? 11.395 -14.427 -19.296 1.00 62.12 183 PHE A CA 1
ATOM 1481 C C . PHE A 1 183 ? 12.727 -15.020 -19.766 1.00 62.12 183 PHE A C 1
ATOM 1483 O O . PHE A 1 183 ? 12.766 -15.955 -20.564 1.00 62.12 183 PHE A O 1
ATOM 1490 N N . GLY A 1 184 ? 13.843 -14.442 -19.313 1.00 59.34 184 GLY A N 1
ATOM 1491 C CA . GLY A 1 184 ? 15.180 -14.981 -19.599 1.00 59.34 184 GLY A CA 1
ATOM 1492 C C . GLY A 1 184 ? 15.470 -16.287 -18.849 1.00 59.34 184 GLY A C 1
ATOM 1493 O O . GLY A 1 184 ? 16.338 -17.054 -19.261 1.00 59.34 184 GLY A O 1
ATOM 1494 N N . SER A 1 185 ? 14.735 -16.541 -17.764 1.00 67.88 185 SER A N 1
ATOM 1495 C CA . SER A 1 185 ? 14.853 -17.708 -16.890 1.00 67.88 185 SER A CA 1
ATOM 1496 C C . SER A 1 185 ? 13.536 -17.975 -16.144 1.00 67.88 185 SER A C 1
ATOM 1498 O O . SER A 1 185 ? 12.675 -17.097 -16.057 1.00 67.88 185 SER A O 1
ATOM 1500 N N . SER A 1 186 ? 13.389 -19.166 -15.557 1.00 71.94 186 SER A N 1
ATOM 1501 C CA . SER A 1 186 ? 12.274 -19.483 -14.647 1.00 71.94 186 SER A CA 1
ATOM 1502 C C . SER A 1 186 ? 12.293 -18.634 -13.369 1.00 71.94 186 SER A C 1
ATOM 1504 O O . SER A 1 186 ? 11.243 -18.344 -12.801 1.00 71.94 186 SER A O 1
ATOM 1506 N N . GLU A 1 187 ? 13.479 -18.205 -12.927 1.00 74.75 187 GLU A N 1
ATOM 1507 C CA . GLU A 1 187 ? 13.643 -17.304 -11.786 1.00 74.75 187 GLU A CA 1
ATOM 1508 C C . GLU A 1 187 ? 13.050 -15.919 -12.076 1.00 74.75 187 GLU A C 1
ATOM 1510 O O . GLU A 1 187 ? 12.311 -15.382 -11.252 1.00 74.75 187 GLU A O 1
ATOM 1515 N N . ASP A 1 188 ? 13.305 -15.368 -13.266 1.00 68.31 188 ASP A N 1
ATOM 1516 C CA . ASP A 1 188 ? 12.739 -14.080 -13.683 1.00 68.31 188 ASP A CA 1
ATOM 1517 C C . ASP A 1 188 ? 11.206 -14.133 -13.767 1.00 68.31 188 ASP A C 1
ATOM 1519 O O . ASP A 1 188 ? 10.530 -13.182 -13.374 1.00 68.31 188 ASP A O 1
ATOM 1523 N N . GLN A 1 189 ? 10.648 -15.262 -14.218 1.00 74.94 189 GLN A N 1
ATOM 1524 C CA . GLN A 1 189 ? 9.201 -15.477 -14.247 1.00 74.94 189 GLN A CA 1
ATOM 1525 C C . GLN A 1 189 ? 8.598 -15.484 -12.838 1.00 74.94 189 GLN A C 1
ATOM 1527 O O . GLN A 1 189 ? 7.605 -14.803 -12.592 1.00 74.94 189 GLN A O 1
ATOM 1532 N N . TYR A 1 190 ? 9.193 -16.232 -11.904 1.00 79.94 190 TYR A N 1
ATOM 1533 C CA . TYR A 1 190 ? 8.736 -16.279 -10.511 1.00 79.94 190 TYR A CA 1
ATOM 1534 C C . TYR A 1 190 ? 8.786 -14.896 -9.855 1.00 79.94 190 TYR A C 1
ATOM 1536 O O . TYR A 1 190 ? 7.836 -14.464 -9.198 1.00 79.94 190 TYR A O 1
ATOM 1544 N N . ARG A 1 191 ? 9.900 -14.190 -10.063 1.00 76.75 191 ARG A N 1
ATOM 1545 C CA . ARG A 1 191 ? 10.128 -12.861 -9.512 1.00 76.75 191 ARG A CA 1
ATOM 1546 C C . ARG A 1 191 ? 9.053 -11.872 -9.977 1.00 76.75 191 ARG A C 1
ATOM 1548 O O . ARG A 1 191 ? 8.406 -11.249 -9.141 1.00 76.75 191 ARG A O 1
ATOM 1555 N N . THR A 1 192 ? 8.823 -11.778 -11.286 1.00 75.06 192 THR A N 1
ATOM 1556 C CA . THR A 1 192 ? 7.861 -10.830 -11.874 1.00 75.06 192 THR A CA 1
ATOM 1557 C C . T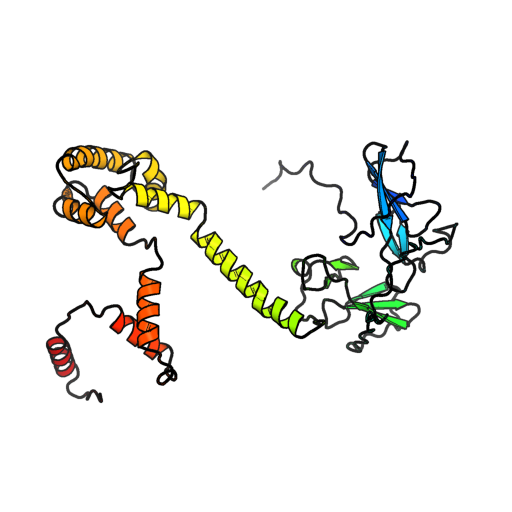HR A 1 192 ? 6.405 -11.199 -11.600 1.00 75.06 192 THR A C 1
ATOM 1559 O O . THR A 1 192 ? 5.607 -10.310 -11.327 1.00 75.06 192 THR A O 1
ATOM 1562 N N . ASN A 1 193 ? 6.043 -12.484 -11.648 1.00 77.31 193 ASN A N 1
ATOM 1563 C CA . ASN A 1 193 ? 4.634 -12.884 -11.580 1.00 77.31 193 ASN A CA 1
ATOM 1564 C C . ASN A 1 193 ? 4.117 -13.129 -10.159 1.00 77.31 193 ASN A C 1
ATOM 1566 O O . ASN A 1 193 ? 2.907 -13.098 -9.957 1.00 77.31 193 ASN A O 1
ATOM 1570 N N . LEU A 1 194 ? 4.995 -13.416 -9.193 1.00 82.25 194 LEU A N 1
ATOM 1571 C CA . LEU A 1 194 ? 4.583 -13.747 -7.828 1.00 82.25 194 LEU A CA 1
ATOM 1572 C C . LEU A 1 194 ? 5.284 -12.882 -6.786 1.00 82.25 194 LEU A C 1
ATOM 1574 O O . LEU A 1 194 ? 4.614 -12.247 -5.979 1.00 82.25 194 LEU A O 1
ATOM 1578 N N . TYR A 1 195 ? 6.619 -12.853 -6.796 1.00 84.25 195 TYR A N 1
ATOM 1579 C CA . TYR A 1 195 ? 7.384 -12.228 -5.717 1.00 84.25 195 TYR A CA 1
ATOM 1580 C C . TYR A 1 195 ? 7.115 -10.723 -5.601 1.00 84.25 195 TYR A C 1
ATOM 1582 O O . TYR A 1 195 ? 6.731 -10.270 -4.528 1.00 84.25 195 TYR A O 1
ATOM 1590 N N . TYR A 1 196 ? 7.271 -9.947 -6.680 1.00 81.38 196 TYR A N 1
ATOM 1591 C CA . TYR A 1 196 ? 7.010 -8.502 -6.609 1.00 81.38 196 TYR A CA 1
ATOM 1592 C C . TYR A 1 196 ? 5.542 -8.165 -6.392 1.00 81.38 196 TYR A C 1
ATOM 1594 O O . TYR A 1 196 ? 5.292 -7.399 -5.473 1.00 81.38 196 TYR A O 1
ATOM 1602 N N . PRO A 1 197 ? 4.571 -8.770 -7.105 1.00 84.12 197 PRO A N 1
ATOM 1603 C CA . PRO A 1 197 ? 3.161 -8.520 -6.818 1.00 84.12 197 PRO A CA 1
ATOM 1604 C C . PRO A 1 197 ? 2.785 -8.792 -5.358 1.00 84.12 197 PRO A C 1
ATOM 1606 O O . PRO A 1 197 ? 2.004 -8.043 -4.777 1.00 84.12 197 PRO A O 1
ATOM 1609 N N . LEU A 1 198 ? 3.361 -9.829 -4.738 1.00 86.12 198 LEU A N 1
ATOM 1610 C CA . LEU A 1 198 ? 3.164 -10.112 -3.318 1.00 86.12 198 LEU A CA 1
ATOM 1611 C C . LEU A 1 198 ? 3.752 -9.007 -2.434 1.00 86.12 198 LEU A C 1
ATOM 1613 O O . LEU A 1 198 ? 3.071 -8.531 -1.532 1.00 86.12 198 LEU A O 1
ATOM 1617 N N . ILE A 1 199 ? 5.000 -8.602 -2.679 1.00 88.44 199 ILE A N 1
ATOM 1618 C CA . ILE A 1 199 ? 5.648 -7.528 -1.916 1.00 88.44 199 ILE A CA 1
ATOM 1619 C C . ILE A 1 199 ? 4.896 -6.208 -2.088 1.00 88.44 199 ILE A C 1
ATOM 1621 O O . ILE A 1 199 ? 4.637 -5.541 -1.095 1.00 88.44 199 ILE A O 1
ATOM 1625 N N . ASP A 1 200 ? 4.498 -5.861 -3.308 1.00 85.12 200 ASP A N 1
ATOM 1626 C CA . ASP A 1 200 ? 3.717 -4.661 -3.598 1.00 85.12 200 ASP A CA 1
ATOM 1627 C C . ASP A 1 200 ? 2.372 -4.703 -2.869 1.00 85.12 200 ASP A C 1
ATOM 1629 O O . ASP A 1 200 ? 1.990 -3.717 -2.248 1.00 85.12 200 ASP A O 1
ATOM 1633 N N . SER A 1 201 ? 1.694 -5.856 -2.852 1.00 86.12 201 SER A N 1
ATOM 1634 C CA . SER A 1 201 ? 0.448 -6.030 -2.091 1.00 86.12 201 SER A CA 1
ATOM 1635 C C . SER A 1 201 ? 0.676 -5.828 -0.593 1.00 86.12 201 SER A C 1
ATOM 1637 O O . SER A 1 201 ? -0.065 -5.092 0.045 1.00 86.12 201 SER A O 1
ATOM 1639 N N . LEU A 1 202 ? 1.733 -6.421 -0.030 1.00 85.69 202 LEU A N 1
ATOM 1640 C CA . LEU A 1 202 ? 2.085 -6.231 1.380 1.00 85.69 202 LEU A CA 1
ATOM 1641 C C . LEU A 1 202 ? 2.429 -4.770 1.692 1.00 85.69 202 LEU A C 1
ATOM 1643 O O . LEU A 1 202 ? 2.048 -4.264 2.741 1.00 85.69 202 LEU A O 1
ATOM 1647 N N . LEU A 1 203 ? 3.142 -4.088 0.797 1.00 84.44 203 LEU A N 1
ATOM 1648 C CA . LEU A 1 203 ? 3.476 -2.675 0.951 1.00 84.44 203 LEU A CA 1
ATOM 1649 C C . LEU A 1 203 ? 2.233 -1.790 0.893 1.00 84.44 203 LEU A C 1
ATOM 1651 O O . LEU A 1 203 ? 2.150 -0.837 1.660 1.00 84.44 203 LEU A O 1
ATOM 1655 N N . ILE A 1 204 ? 1.286 -2.094 0.005 1.00 85.25 204 ILE A N 1
ATOM 1656 C CA . ILE A 1 204 ? 0.007 -1.387 -0.079 1.00 85.25 204 ILE A CA 1
ATOM 1657 C C . ILE A 1 204 ? -0.766 -1.569 1.226 1.00 85.25 204 ILE A C 1
ATOM 1659 O O . ILE A 1 204 ? -1.090 -0.576 1.860 1.00 85.25 204 ILE A O 1
ATOM 1663 N N . GLU A 1 205 ? -0.950 -2.805 1.693 1.00 81.75 205 GLU A N 1
ATOM 1664 C CA . GLU A 1 205 ? -1.657 -3.091 2.950 1.00 81.75 205 GLU A CA 1
ATOM 1665 C C . GLU A 1 205 ? -1.007 -2.398 4.158 1.00 81.75 205 GLU A C 1
ATOM 1667 O O . GLU A 1 205 ? -1.691 -1.832 5.010 1.00 81.75 205 GLU A O 1
ATOM 1672 N N . LEU A 1 206 ? 0.330 -2.388 4.227 1.00 80.94 206 LEU A N 1
ATOM 1673 C CA . LEU A 1 206 ? 1.054 -1.673 5.280 1.00 80.94 206 LEU A CA 1
ATOM 1674 C C . LEU A 1 206 ? 0.859 -0.156 5.179 1.00 80.94 206 LEU A C 1
ATOM 1676 O O . LEU A 1 206 ? 0.624 0.495 6.194 1.00 80.94 206 LEU A O 1
ATOM 1680 N N . ASN A 1 207 ? 0.953 0.418 3.982 1.00 81.81 207 ASN A N 1
ATOM 1681 C CA . ASN A 1 207 ? 0.781 1.857 3.793 1.00 81.81 207 ASN A CA 1
ATOM 1682 C C . ASN A 1 207 ? -0.660 2.306 4.045 1.00 81.81 207 ASN A C 1
ATOM 1684 O O . ASN A 1 207 ? -0.864 3.372 4.621 1.00 81.81 207 ASN A O 1
ATOM 1688 N N . ASP A 1 208 ? -1.644 1.501 3.653 1.00 77.94 208 ASP A N 1
ATOM 1689 C CA . ASP A 1 208 ? -3.053 1.774 3.906 1.00 77.94 208 ASP A CA 1
ATOM 1690 C C . ASP A 1 208 ? -3.339 1.660 5.409 1.00 77.94 208 ASP A C 1
ATOM 1692 O O . ASP A 1 208 ? -3.923 2.570 5.998 1.00 77.94 208 ASP A O 1
ATOM 1696 N N . GLY A 1 209 ? -2.836 0.609 6.067 1.00 69.12 209 GLY A N 1
ATOM 1697 C CA . GLY A 1 209 ? -2.970 0.404 7.510 1.00 69.12 209 GLY A CA 1
ATOM 1698 C C . GLY A 1 209 ? -2.326 1.512 8.353 1.00 69.12 209 GLY A C 1
ATOM 1699 O O . GLY A 1 209 ? -2.946 1.994 9.299 1.00 69.12 209 GLY A O 1
ATOM 1700 N N . PHE A 1 210 ? -1.129 1.974 7.978 1.00 71.62 210 PHE A N 1
ATOM 1701 C CA . PHE A 1 210 ? -0.374 3.033 8.669 1.00 71.62 210 PHE A CA 1
ATOM 1702 C C . PHE A 1 210 ? -0.407 4.379 7.936 1.00 71.62 210 PHE A C 1
ATOM 1704 O O . PHE A 1 210 ? 0.538 5.171 8.015 1.00 71.62 210 PHE A O 1
ATOM 1711 N N . SER A 1 211 ? -1.495 4.652 7.219 1.00 76.31 211 SER A N 1
ATOM 1712 C CA . SER A 1 211 ? -1.694 5.939 6.563 1.00 76.31 211 SER A CA 1
ATOM 1713 C C . SER A 1 211 ? -1.683 7.087 7.580 1.00 76.31 211 SER A C 1
ATOM 1715 O O . SER A 1 211 ? -1.919 6.900 8.777 1.00 76.31 211 SER A O 1
ATOM 1717 N N . PHE A 1 212 ? -1.408 8.304 7.108 1.00 76.25 212 PHE A N 1
ATOM 1718 C CA . PHE A 1 212 ? -1.394 9.497 7.960 1.00 76.25 212 PHE A CA 1
ATOM 1719 C C . PHE A 1 212 ? -2.710 9.674 8.737 1.00 76.25 212 PHE A C 1
ATOM 1721 O O . PHE A 1 212 ? -2.680 9.996 9.921 1.00 76.25 212 PHE A O 1
ATOM 1728 N N . GLU A 1 213 ? -3.847 9.399 8.094 1.00 72.75 213 GLU A N 1
ATOM 1729 C CA . GLU A 1 213 ? -5.175 9.454 8.716 1.00 72.75 213 GLU A CA 1
ATOM 1730 C C . GLU A 1 213 ? -5.336 8.376 9.796 1.00 72.75 213 GLU A C 1
ATOM 1732 O O . GLU A 1 213 ? -5.753 8.678 10.913 1.00 72.75 213 GLU A O 1
ATOM 1737 N N . ASN A 1 214 ? -4.923 7.135 9.518 1.00 75.44 214 ASN A N 1
ATOM 1738 C CA . ASN A 1 214 ? -5.008 6.051 10.495 1.00 75.44 214 ASN A CA 1
ATOM 1739 C C . ASN A 1 214 ? -4.090 6.295 11.696 1.00 75.44 214 ASN A C 1
ATOM 1741 O O . ASN A 1 214 ? -4.512 6.101 12.832 1.00 75.44 214 ASN A O 1
ATOM 1745 N N . MET A 1 215 ? -2.870 6.801 11.489 1.00 77.62 215 MET A N 1
ATOM 1746 C CA . MET A 1 215 ? -1.980 7.169 12.596 1.00 77.62 215 MET A CA 1
ATOM 1747 C C . MET A 1 215 ? -2.533 8.311 13.456 1.00 77.62 215 MET A C 1
ATOM 1749 O O . MET A 1 215 ? -2.291 8.330 14.664 1.00 77.62 215 MET A O 1
ATOM 1753 N N . GLN A 1 216 ? -3.296 9.242 12.878 1.00 79.50 216 GLN A N 1
ATOM 1754 C CA . GLN A 1 216 ? -4.006 10.252 13.665 1.00 79.50 216 GLN A CA 1
ATOM 1755 C C . GLN A 1 216 ? -5.086 9.619 14.543 1.00 79.50 216 GLN A C 1
ATOM 1757 O O . GLN A 1 216 ? -5.091 9.873 15.744 1.00 79.50 216 GLN A O 1
ATOM 1762 N N . ILE A 1 217 ? -5.912 8.726 13.990 1.00 79.56 217 ILE A N 1
ATOM 1763 C CA . ILE A 1 217 ? -6.939 7.998 14.754 1.00 79.56 217 ILE A CA 1
ATOM 1764 C C . ILE A 1 217 ? -6.304 7.183 15.892 1.00 79.56 217 ILE A C 1
ATOM 1766 O O . ILE A 1 217 ? -6.826 7.148 17.003 1.00 79.56 217 ILE A O 1
ATOM 1770 N N . LEU A 1 218 ? -5.143 6.564 15.659 1.00 78.94 218 LEU A N 1
ATOM 1771 C CA . LEU A 1 218 ? -4.407 5.842 16.701 1.00 78.94 218 LEU A CA 1
ATOM 1772 C C . LEU A 1 218 ? -3.950 6.756 17.847 1.00 78.94 218 LEU A C 1
ATOM 1774 O O . LEU A 1 218 ? -4.072 6.382 19.015 1.00 78.94 218 LEU A O 1
ATOM 1778 N N . ASN A 1 219 ? -3.464 7.959 17.533 1.00 80.31 219 ASN A N 1
ATOM 1779 C CA . ASN A 1 219 ? -3.107 8.955 18.546 1.00 80.31 219 ASN A CA 1
ATOM 1780 C C . ASN A 1 219 ? -4.340 9.463 19.312 1.00 80.31 219 ASN A C 1
ATOM 1782 O O . ASN A 1 219 ? -4.263 9.704 20.515 1.00 80.31 219 ASN A O 1
ATOM 1786 N N . GLU A 1 220 ? -5.485 9.578 18.642 1.00 80.06 220 GLU A N 1
ATOM 1787 C CA . GLU A 1 220 ? -6.761 9.951 19.260 1.00 80.06 220 GLU A CA 1
ATOM 1788 C C . GLU A 1 220 ? -7.289 8.865 20.204 1.00 80.06 220 GLU A C 1
ATOM 1790 O O . GLU A 1 220 ? -7.713 9.171 21.316 1.00 80.06 220 GLU A O 1
ATOM 1795 N N . ILE A 1 221 ? -7.200 7.592 19.810 1.00 82.00 221 ILE A N 1
ATOM 1796 C CA . ILE A 1 221 ? -7.540 6.455 20.677 1.00 82.00 221 ILE A CA 1
ATOM 1797 C C . ILE A 1 221 ? -6.583 6.390 21.873 1.00 82.00 221 ILE A C 1
ATOM 1799 O O . ILE A 1 221 ? -7.024 6.135 22.993 1.00 82.00 221 ILE A O 1
ATOM 1803 N N . SER A 1 222 ? -5.294 6.684 21.667 1.00 83.75 222 SER A N 1
ATOM 1804 C CA . SER A 1 222 ? -4.316 6.794 22.755 1.00 83.75 222 SER A CA 1
ATOM 1805 C C . SER A 1 222 ? -4.727 7.853 23.782 1.00 83.75 222 SER A C 1
ATOM 1807 O O . SER A 1 222 ? -4.680 7.575 24.974 1.00 83.75 222 SER A O 1
ATOM 1809 N N . ALA A 1 223 ? -5.250 9.009 23.352 1.00 85.88 223 ALA A N 1
ATOM 1810 C CA . ALA A 1 223 ? -5.744 10.054 24.256 1.00 85.88 223 ALA A CA 1
ATOM 1811 C C . ALA A 1 223 ? -6.958 9.624 25.113 1.00 85.88 223 ALA A C 1
ATOM 1813 O O . ALA A 1 223 ? -7.286 10.286 26.098 1.00 85.88 223 ALA A O 1
ATOM 1814 N N . LEU A 1 224 ? -7.628 8.513 24.782 1.00 82.94 224 LEU A N 1
ATOM 1815 C CA . LEU A 1 224 ? -8.684 7.910 25.608 1.00 82.94 224 LEU A CA 1
ATOM 1816 C C . LEU A 1 224 ? -8.144 6.882 26.615 1.00 82.94 224 LEU A C 1
ATOM 1818 O O . LEU A 1 224 ? -8.891 6.427 27.483 1.00 82.94 224 LEU A O 1
ATOM 1822 N N . CYS A 1 225 ? -6.862 6.525 26.531 1.00 83.50 225 CYS A N 1
ATOM 1823 C CA . CYS A 1 225 ? -6.210 5.617 27.465 1.00 83.50 225 CYS A CA 1
ATOM 1824 C C . CYS A 1 225 ? -5.678 6.382 28.692 1.00 83.50 225 CYS A C 1
ATOM 1826 O O . CYS A 1 225 ? -4.907 7.331 28.518 1.00 83.50 225 CYS A O 1
ATOM 1828 N N . PRO A 1 226 ? -6.016 5.945 29.923 1.00 81.75 226 PRO A N 1
ATOM 1829 C CA . PRO A 1 226 ? -5.551 6.567 31.169 1.00 81.75 226 PRO A CA 1
ATOM 1830 C C . PRO A 1 226 ? -4.027 6.641 31.335 1.00 81.75 226 PRO A C 1
ATOM 1832 O O . PRO A 1 226 ? -3.537 7.551 31.994 1.00 81.75 226 PRO A O 1
ATOM 1835 N N . ASP A 1 227 ? -3.289 5.709 30.724 1.00 79.31 227 ASP A N 1
ATOM 1836 C CA . ASP A 1 227 ? -1.822 5.643 30.785 1.00 79.31 227 ASP A CA 1
ATOM 1837 C C . ASP A 1 227 ? -1.116 6.624 29.830 1.00 79.31 227 ASP A C 1
ATOM 1839 O O . ASP A 1 227 ? 0.109 6.736 29.857 1.00 79.31 227 ASP A O 1
ATOM 1843 N N . SER A 1 228 ? -1.853 7.297 28.942 1.00 81.12 228 SER A N 1
ATOM 1844 C CA . SER A 1 228 ? -1.261 8.205 27.957 1.00 81.12 228 SER A CA 1
ATOM 1845 C C . SER A 1 228 ? -0.941 9.578 28.556 1.00 81.12 228 SER A C 1
ATOM 1847 O O . SER A 1 228 ? -1.693 10.110 29.373 1.00 81.12 228 SER A O 1
ATOM 1849 N N . ASP A 1 229 ? 0.136 10.208 28.075 1.00 77.81 229 ASP A N 1
ATOM 1850 C CA . ASP A 1 229 ? 0.522 11.567 28.489 1.00 77.81 229 ASP A CA 1
ATOM 1851 C C . ASP A 1 229 ? -0.543 12.625 28.131 1.00 77.81 229 ASP A C 1
ATOM 1853 O O . ASP A 1 229 ? -0.642 13.660 28.790 1.00 77.81 229 ASP A O 1
ATOM 1857 N N . ASN A 1 230 ? -1.378 12.344 27.122 1.00 81.25 230 ASN A N 1
ATOM 1858 C CA . ASN A 1 230 ? -2.396 13.260 26.598 1.00 81.25 230 ASN A CA 1
ATOM 1859 C C . ASN A 1 230 ? -3.830 12.837 26.972 1.00 81.25 230 ASN A C 1
ATOM 1861 O O . ASN A 1 230 ? -4.782 13.069 26.218 1.00 81.25 230 ASN A O 1
ATOM 1865 N N . PHE A 1 231 ? -3.999 12.180 28.123 1.00 83.75 231 PHE A N 1
ATOM 1866 C CA . PHE A 1 231 ? -5.288 11.644 28.552 1.00 83.75 231 PHE A CA 1
ATOM 1867 C C . PHE A 1 231 ? -6.397 12.717 28.600 1.00 83.75 231 PHE A C 1
ATOM 1869 O O . PHE A 1 231 ? -6.307 13.736 29.298 1.00 83.75 231 PHE A O 1
ATOM 1876 N N . LEU A 1 232 ? -7.485 12.465 27.864 1.00 80.50 232 LEU A N 1
ATOM 1877 C CA . LEU A 1 232 ? -8.652 13.338 27.708 1.00 80.50 232 LEU A CA 1
ATOM 1878 C C . LEU A 1 232 ? -8.305 14.761 27.228 1.00 80.50 232 LEU A C 1
ATOM 1880 O O . LEU A 1 232 ? -8.926 15.745 27.650 1.00 80.50 232 LEU A O 1
ATOM 1884 N N . GLU A 1 233 ? -7.302 14.916 26.368 1.00 82.88 233 GLU A N 1
ATOM 1885 C CA . GLU A 1 233 ? -7.029 16.189 25.702 1.00 82.88 233 GLU A CA 1
ATOM 1886 C C . GLU A 1 233 ? -7.985 16.409 24.520 1.00 82.88 233 GLU A C 1
ATOM 1888 O O . GLU A 1 233 ? -8.001 15.659 23.544 1.00 82.88 233 GLU A O 1
ATOM 1893 N N . SER A 1 234 ? -8.824 17.445 24.614 1.00 76.62 234 SER A N 1
ATOM 1894 C CA . SER A 1 234 ? -9.906 17.680 23.653 1.00 76.62 234 SER A CA 1
ATOM 1895 C C . SER A 1 234 ? -9.408 18.086 22.267 1.00 76.62 234 SER A C 1
ATOM 1897 O O . SER A 1 234 ? -10.067 17.768 21.283 1.00 76.62 234 SER A O 1
ATOM 1899 N N . GLU A 1 235 ? -8.256 18.756 22.164 1.00 79.00 235 GLU A N 1
ATOM 1900 C CA . GLU A 1 235 ? -7.695 19.187 20.877 1.00 79.00 235 GLU A CA 1
ATOM 1901 C C . GLU A 1 235 ? -7.290 18.011 19.986 1.00 79.00 235 GLU A C 1
ATOM 1903 O O . GLU A 1 235 ? -7.470 18.080 18.768 1.00 79.00 235 GLU A O 1
ATOM 1908 N N . ILE A 1 236 ? -6.804 16.924 20.593 1.00 79.94 236 ILE A N 1
ATOM 1909 C CA . ILE A 1 236 ? -6.375 15.725 19.872 1.00 79.94 236 ILE A CA 1
ATOM 1910 C C . ILE A 1 236 ? -7.591 15.020 19.277 1.00 79.94 236 ILE A C 1
ATOM 1912 O O . ILE A 1 236 ? -7.572 14.723 18.095 1.00 79.94 236 ILE A O 1
ATOM 1916 N N . LEU A 1 237 ? -8.685 14.873 20.034 1.00 81.12 237 LEU A N 1
ATOM 1917 C CA . LEU A 1 237 ? -9.905 14.137 19.649 1.00 81.12 237 LEU A CA 1
ATOM 1918 C C . LEU A 1 237 ? -10.721 14.774 18.503 1.00 81.12 237 LEU A C 1
ATOM 1920 O O . LEU A 1 237 ? -11.797 14.288 18.146 1.00 81.12 237 LEU A O 1
ATOM 1924 N N . LYS A 1 238 ? -10.261 15.893 17.940 1.00 79.62 238 LYS A N 1
ATOM 1925 C CA . LYS A 1 238 ? -11.021 16.700 16.983 1.00 79.62 238 LYS A CA 1
ATOM 1926 C C . LYS A 1 238 ? -11.261 15.998 15.642 1.00 79.62 238 LYS A C 1
ATOM 1928 O O . LYS A 1 238 ? -12.330 16.210 15.068 1.00 79.62 238 LYS A O 1
ATOM 1933 N N . HIS A 1 239 ? -10.325 15.197 15.124 1.00 74.56 239 HIS A N 1
ATOM 1934 C CA . HIS A 1 239 ? -10.549 14.489 13.854 1.00 74.56 239 HIS A CA 1
ATOM 1935 C C . HIS A 1 239 ? -11.485 13.296 14.049 1.00 74.56 239 HIS A C 1
ATOM 1937 O O . HIS A 1 239 ? -12.396 13.107 13.238 1.00 74.56 239 HIS A O 1
ATOM 1943 N N . PHE A 1 240 ? -11.360 12.584 15.168 1.00 75.19 240 PHE A N 1
ATOM 1944 C CA . PHE A 1 240 ? -12.268 11.507 15.551 1.00 75.19 240 PHE A CA 1
ATOM 1945 C C . PHE A 1 240 ? -13.723 11.999 15.616 1.00 75.19 240 PHE A C 1
ATOM 1947 O O . PHE A 1 240 ? -14.640 11.380 15.073 1.00 75.19 240 PHE A O 1
ATOM 1954 N N . LEU A 1 241 ? -13.938 13.186 16.193 1.00 75.38 241 LEU A N 1
ATOM 1955 C CA . LEU A 1 241 ? -15.252 13.832 16.246 1.00 75.38 241 LEU A CA 1
ATOM 1956 C C . LEU A 1 241 ? -15.810 14.205 14.864 1.00 75.38 241 LEU A C 1
ATOM 1958 O O . LEU A 1 241 ? -17.016 14.070 14.642 1.00 75.38 241 LEU A O 1
ATOM 1962 N N . LEU A 1 242 ? -14.958 14.651 13.931 1.00 77.00 242 LEU A N 1
ATOM 1963 C CA . LEU A 1 242 ? -15.373 14.981 12.562 1.00 77.00 242 LEU A CA 1
ATOM 1964 C C . LEU A 1 242 ? -15.846 13.740 11.798 1.00 77.00 242 LEU A C 1
ATOM 1966 O O . LEU A 1 242 ? -16.853 13.815 11.093 1.00 77.00 242 LEU A O 1
ATOM 1970 N N . GLN A 1 243 ? -15.173 12.598 11.965 1.00 75.50 243 GLN A N 1
ATOM 1971 C CA . GLN A 1 243 ? -15.600 11.338 11.347 1.00 75.50 243 GLN A CA 1
ATOM 1972 C C . GLN A 1 243 ? -16.948 10.860 11.899 1.00 75.50 243 GLN A C 1
ATOM 1974 O O . GLN A 1 243 ? -17.817 10.420 11.143 1.00 75.50 243 GLN A O 1
ATOM 1979 N N . MET A 1 244 ? -17.152 11.014 13.208 1.00 74.56 244 MET A N 1
ATOM 1980 C CA . MET A 1 244 ? -18.358 10.555 13.901 1.00 74.56 244 MET A CA 1
ATOM 1981 C C . MET A 1 244 ? -19.514 11.572 13.876 1.00 74.56 244 MET A C 1
ATOM 1983 O O . MET A 1 244 ? -20.600 11.264 14.365 1.00 74.56 244 MET A O 1
ATOM 1987 N N . LYS A 1 245 ? -19.311 12.757 13.275 1.00 80.38 245 LYS A N 1
ATOM 1988 C CA . LYS A 1 245 ? -20.281 13.871 13.195 1.00 80.38 245 LYS A CA 1
ATOM 1989 C C . LYS A 1 245 ? -20.779 14.346 14.566 1.00 80.38 245 LYS A C 1
ATOM 1991 O O . LYS A 1 245 ? -21.969 14.596 14.748 1.00 80.38 245 LYS A O 1
ATOM 1996 N N . ILE A 1 246 ? -19.869 14.456 15.526 1.00 81.19 246 ILE A N 1
ATOM 1997 C CA . ILE A 1 246 ? -20.167 14.882 16.896 1.00 81.19 246 ILE A CA 1
ATOM 1998 C C . ILE A 1 246 ? -19.751 16.344 17.090 1.00 81.19 246 ILE A C 1
ATOM 2000 O O . ILE A 1 246 ? -18.690 16.767 16.626 1.00 81.19 246 ILE A O 1
ATOM 2004 N N . ASP A 1 247 ? -20.558 17.110 17.826 1.00 82.94 247 ASP A N 1
ATOM 2005 C CA . ASP A 1 247 ? -20.243 18.496 18.168 1.00 82.94 247 ASP A CA 1
ATOM 2006 C C . ASP A 1 247 ? -19.070 18.590 19.159 1.00 82.94 247 ASP A C 1
ATOM 2008 O O . ASP A 1 247 ? -19.144 18.144 20.306 1.00 82.94 247 ASP A O 1
ATOM 2012 N N . PHE A 1 248 ? -17.992 19.253 18.729 1.00 82.75 248 PHE A N 1
ATOM 2013 C CA . PHE A 1 248 ? -16.777 19.464 19.528 1.00 82.75 248 PHE A CA 1
ATOM 2014 C C . PHE A 1 248 ? -17.046 20.171 20.865 1.00 82.75 248 PHE A C 1
ATOM 2016 O O . PHE A 1 248 ? -16.443 19.847 21.886 1.00 82.75 248 PHE A O 1
ATOM 2023 N N . SER A 1 249 ? -17.977 21.127 20.880 1.00 83.12 249 SER A N 1
ATOM 2024 C CA . SER A 1 249 ? -18.360 21.868 22.086 1.00 83.12 249 SER A CA 1
ATOM 2025 C C . SER A 1 249 ? -19.005 20.973 23.149 1.00 83.12 249 SER A C 1
ATOM 2027 O O . SER A 1 249 ? -18.742 21.161 24.336 1.00 83.12 249 SER A O 1
ATOM 2029 N N . LEU A 1 250 ? -19.810 19.988 22.739 1.00 83.75 250 LEU A N 1
ATOM 2030 C CA . LEU A 1 250 ? -20.459 19.048 23.652 1.00 83.75 250 LEU A CA 1
ATOM 2031 C C . LEU A 1 250 ? -19.429 18.124 24.309 1.00 83.75 250 LEU A C 1
ATOM 2033 O O . LEU A 1 250 ? -19.445 17.967 25.530 1.00 83.75 250 LEU A O 1
ATOM 2037 N N . LEU A 1 251 ? -18.479 17.604 23.521 1.00 84.69 251 LEU A N 1
ATOM 2038 C CA . LEU A 1 251 ? -17.383 16.788 24.044 1.00 84.69 251 LEU A CA 1
ATOM 2039 C C . LEU A 1 251 ? -16.551 17.563 25.077 1.00 84.69 251 LEU A C 1
ATOM 2041 O O . LEU A 1 251 ? -16.271 17.036 26.149 1.00 84.69 251 LEU A O 1
ATOM 2045 N N . CYS A 1 252 ? -16.170 18.809 24.781 1.00 84.94 252 CYS A N 1
ATOM 2046 C CA . CYS A 1 252 ? -15.365 19.624 25.695 1.00 84.94 252 CYS A CA 1
ATOM 2047 C C . CYS A 1 252 ? -16.033 19.802 27.066 1.00 84.94 252 CYS A C 1
ATOM 2049 O O . CYS A 1 252 ? -15.364 19.679 28.093 1.00 84.94 252 CYS A O 1
ATOM 2051 N N . ASN A 1 253 ? -17.348 20.037 27.087 1.00 85.69 253 ASN A N 1
ATOM 2052 C CA . ASN A 1 253 ? -18.108 20.181 28.328 1.00 85.69 253 ASN A CA 1
ATOM 2053 C C . ASN A 1 253 ? -18.137 18.869 29.126 1.00 85.69 253 ASN A C 1
ATOM 2055 O O . ASN A 1 253 ? -17.873 18.871 30.329 1.00 85.69 253 ASN A O 1
ATOM 2059 N N . GLU A 1 254 ? -18.413 17.745 28.458 1.00 87.31 254 GLU A N 1
ATOM 2060 C CA . GLU A 1 254 ? -18.430 16.422 29.090 1.00 87.31 254 GLU A CA 1
ATOM 2061 C C . GLU A 1 254 ? -17.049 16.022 29.627 1.00 87.31 254 GLU A C 1
ATOM 2063 O O . GLU A 1 254 ? -16.941 15.564 30.764 1.00 87.31 254 GLU A O 1
ATOM 2068 N N . ILE A 1 255 ? -15.977 16.260 28.861 1.00 86.38 255 ILE A N 1
ATOM 2069 C CA . ILE A 1 255 ? -14.595 15.995 29.282 1.00 86.38 255 ILE A CA 1
ATOM 2070 C C . ILE A 1 255 ? -14.219 16.831 30.505 1.00 86.38 255 ILE A C 1
ATOM 2072 O O . ILE A 1 255 ? -13.553 16.330 31.409 1.00 86.38 255 ILE A O 1
ATOM 2076 N N . GLN A 1 256 ? -14.634 18.097 30.565 1.00 85.44 256 GLN A N 1
ATOM 2077 C CA . GLN A 1 256 ? -14.314 18.961 31.698 1.00 85.44 256 GLN A CA 1
ATOM 2078 C C . GLN A 1 256 ? -14.964 18.460 32.997 1.00 85.44 256 GLN A C 1
ATOM 2080 O O . GLN A 1 256 ? -14.314 18.453 34.045 1.00 85.44 256 GLN A O 1
ATOM 2085 N N . VAL A 1 257 ? -16.214 17.990 32.922 1.00 87.12 257 VAL A N 1
ATOM 2086 C CA . VAL A 1 257 ? -16.903 17.343 34.051 1.00 87.12 257 VAL A CA 1
ATOM 2087 C C . VAL A 1 257 ? -16.216 16.025 34.407 1.00 87.12 257 VAL A C 1
ATOM 2089 O O . VAL A 1 257 ? -15.904 15.786 35.574 1.00 87.12 257 VAL A O 1
ATOM 2092 N N . LEU A 1 258 ? -15.902 15.204 33.406 1.00 85.31 258 LEU A N 1
ATOM 2093 C CA . LEU A 1 258 ? -15.266 13.906 33.593 1.00 85.31 258 LEU A CA 1
ATOM 2094 C C . LEU A 1 258 ? -13.890 14.017 34.263 1.00 85.31 258 LEU A C 1
ATOM 2096 O O . LEU A 1 258 ? -13.623 13.298 35.220 1.00 85.31 258 LEU A O 1
ATOM 2100 N N . LYS A 1 259 ? -13.038 14.961 33.841 1.00 85.25 259 LYS A N 1
ATOM 2101 C CA . LYS A 1 259 ? -11.727 15.211 34.469 1.00 85.25 259 LYS A CA 1
ATOM 2102 C C . LYS A 1 259 ? -11.843 15.532 35.955 1.00 85.25 259 LYS A C 1
ATOM 2104 O O . LYS A 1 259 ? -10.949 15.191 36.721 1.00 85.25 259 LYS A O 1
ATOM 2109 N N . GLN A 1 260 ? -12.921 16.194 36.370 1.00 83.19 260 GLN A N 1
ATOM 2110 C CA . GLN A 1 260 ? -13.160 16.487 37.779 1.00 83.19 260 GLN A CA 1
ATOM 2111 C C . GLN A 1 260 ? -13.624 15.244 38.548 1.00 83.19 260 GLN A C 1
ATOM 2113 O O . GLN A 1 260 ? -13.238 15.084 39.702 1.00 83.19 260 GLN A O 1
ATOM 2118 N N . MET A 1 261 ? -14.406 14.366 37.914 1.00 79.69 261 MET A N 1
ATOM 2119 C CA . MET A 1 261 ? -14.880 13.111 38.510 1.00 79.69 261 MET A CA 1
ATOM 2120 C C . MET A 1 261 ? -13.787 12.041 38.613 1.00 79.69 261 MET A C 1
ATOM 2122 O O . MET A 1 261 ? -13.801 11.250 39.549 1.00 79.69 261 MET A O 1
ATOM 2126 N N . LEU A 1 262 ? -12.821 12.038 37.690 1.00 81.88 262 LEU A N 1
ATOM 2127 C CA . LEU A 1 262 ? -11.763 11.026 37.625 1.00 81.88 262 LEU A CA 1
ATOM 2128 C C . LEU A 1 262 ? -10.557 11.288 38.546 1.00 81.88 262 LEU A C 1
ATOM 2130 O O . LEU A 1 262 ? -9.638 10.474 38.592 1.00 81.88 262 LEU A O 1
ATOM 2134 N N . LYS A 1 263 ? -10.533 12.406 39.288 1.00 76.19 263 LYS A N 1
ATOM 2135 C CA . LYS A 1 263 ? -9.405 12.772 40.171 1.00 76.19 263 LYS A CA 1
ATOM 2136 C C . LYS A 1 263 ? -9.133 11.755 41.281 1.00 76.19 263 LYS A C 1
ATOM 2138 O O . LYS A 1 263 ? -7.983 11.612 41.688 1.00 76.19 263 LYS A O 1
ATOM 2143 N N . ASP A 1 264 ? -10.170 11.057 41.734 1.00 71.25 264 ASP A N 1
ATOM 2144 C CA . ASP A 1 264 ? -10.094 10.124 42.863 1.00 71.25 264 ASP A CA 1
ATOM 2145 C C . ASP A 1 264 ? -10.065 8.645 42.425 1.00 71.25 264 ASP A C 1
ATOM 2147 O O . ASP A 1 264 ? -9.855 7.750 43.246 1.00 71.25 264 ASP A O 1
ATOM 2151 N N . SER A 1 265 ? -10.245 8.367 41.129 1.00 73.56 265 SER A N 1
ATOM 2152 C CA . SER A 1 265 ? -10.286 7.013 40.565 1.00 73.56 265 SER A CA 1
ATOM 2153 C C . SER A 1 265 ? -8.928 6.584 40.011 1.00 73.56 265 SER A C 1
ATOM 2155 O O . SER A 1 265 ? -8.317 7.291 39.212 1.00 73.56 265 SER A O 1
ATOM 2157 N N . LYS A 1 266 ? -8.469 5.383 40.379 1.00 76.75 266 LYS A N 1
ATOM 2158 C CA . LYS A 1 266 ? -7.326 4.735 39.723 1.00 76.75 266 LYS A CA 1
ATOM 2159 C C . LYS A 1 266 ? -7.814 3.971 38.498 1.00 76.75 266 LYS A C 1
ATOM 2161 O O . LYS A 1 266 ? -8.389 2.898 38.641 1.00 76.75 266 LYS A O 1
ATOM 2166 N N . LEU A 1 267 ? -7.558 4.519 37.318 1.00 80.06 267 LEU A N 1
ATOM 2167 C CA . LEU A 1 267 ? -7.815 3.859 36.043 1.00 80.06 267 LEU A CA 1
ATOM 2168 C C . LEU A 1 267 ? -6.503 3.302 35.483 1.00 80.06 267 LEU A C 1
ATOM 2170 O O . LEU A 1 267 ? -5.505 4.016 35.486 1.00 80.06 267 LEU A O 1
ATOM 2174 N N . SER A 1 268 ? -6.509 2.053 35.010 1.00 77.94 268 SER A N 1
ATOM 2175 C CA . SER A 1 268 ? -5.342 1.417 34.371 1.00 77.94 268 SER A CA 1
ATOM 2176 C C . SER A 1 268 ? -5.555 1.080 32.899 1.00 77.94 268 SER A C 1
ATOM 2178 O O . SER A 1 268 ? -4.608 0.825 32.170 1.00 77.94 268 SER A O 1
ATOM 2180 N N . SER A 1 269 ? -6.802 1.056 32.432 1.00 82.88 269 SER A N 1
ATOM 2181 C CA . SER A 1 269 ? -7.120 0.722 31.050 1.00 82.88 269 SER A CA 1
ATOM 2182 C C . SER A 1 269 ? -8.323 1.505 30.537 1.00 82.88 269 SER A C 1
ATOM 2184 O O . SER A 1 269 ? -9.167 1.980 31.300 1.00 82.88 269 SER A O 1
ATOM 2186 N N . ILE A 1 270 ? -8.438 1.594 29.211 1.00 83.56 270 ILE A N 1
ATOM 2187 C CA . ILE A 1 270 ? -9.623 2.145 28.539 1.00 83.56 270 ILE A CA 1
ATOM 2188 C C . ILE A 1 270 ? -10.906 1.352 28.874 1.00 83.56 270 ILE A C 1
ATOM 2190 O O . ILE A 1 270 ? -12.005 1.903 28.845 1.00 83.56 270 ILE A O 1
ATOM 2194 N N . VAL A 1 271 ? -10.776 0.075 29.258 1.00 84.50 271 VAL A N 1
ATOM 2195 C CA . VAL A 1 271 ? -11.896 -0.764 29.716 1.00 84.50 271 VAL A CA 1
ATOM 2196 C C . VAL A 1 271 ? -12.364 -0.340 31.110 1.00 84.50 271 VAL A C 1
ATOM 2198 O O . VAL A 1 271 ? -13.569 -0.247 31.335 1.00 84.50 271 VAL A O 1
ATOM 2201 N N . ASP A 1 272 ? -11.436 -0.015 32.014 1.00 85.75 272 ASP A N 1
ATOM 2202 C CA . ASP A 1 272 ? -11.770 0.504 33.349 1.00 85.75 272 ASP A CA 1
ATOM 2203 C C . ASP A 1 272 ? -12.489 1.853 33.236 1.00 85.75 272 ASP A C 1
ATOM 2205 O O . ASP A 1 272 ? -13.501 2.084 33.895 1.00 85.75 272 ASP A O 1
ATOM 2209 N N . LEU A 1 273 ? -12.016 2.717 32.327 1.00 85.62 273 LEU A N 1
ATOM 2210 C CA . LEU A 1 273 ? -12.676 3.983 32.016 1.00 85.62 273 LEU A CA 1
ATOM 2211 C C . LEU A 1 273 ? -14.110 3.752 31.519 1.00 85.62 273 LEU A C 1
ATOM 2213 O O . LEU A 1 273 ? -15.038 4.415 31.975 1.00 85.62 273 LEU A O 1
ATOM 2217 N N . TYR A 1 274 ? -14.314 2.799 30.608 1.00 87.12 274 TYR A N 1
ATOM 2218 C CA . TYR A 1 274 ? -15.651 2.470 30.118 1.00 87.12 274 TYR A CA 1
ATOM 2219 C C . TYR A 1 274 ? -16.576 1.954 31.232 1.00 87.12 274 TYR A C 1
ATOM 2221 O O . TYR A 1 274 ? -17.752 2.323 31.274 1.00 87.12 274 TYR A O 1
ATOM 2229 N N . ALA A 1 275 ? -16.052 1.140 32.152 1.00 86.06 275 ALA A N 1
ATOM 2230 C CA . ALA A 1 275 ? -16.807 0.618 33.287 1.00 86.06 275 ALA A CA 1
ATOM 2231 C C . ALA A 1 275 ? -17.263 1.729 34.250 1.00 86.06 275 ALA A C 1
ATOM 2233 O O . ALA A 1 275 ? -18.422 1.726 34.660 1.00 86.06 275 ALA A O 1
ATOM 2234 N N . GLU A 1 276 ? -16.398 2.703 34.547 1.00 85.25 276 GLU A N 1
ATOM 2235 C CA . GLU A 1 276 ? -16.723 3.872 35.386 1.00 85.25 276 GLU A CA 1
ATOM 2236 C C . GLU A 1 276 ? -17.702 4.842 34.710 1.00 85.25 276 GLU A C 1
ATOM 2238 O O . GLU A 1 276 ? -18.502 5.512 35.363 1.00 85.25 276 GLU A O 1
ATOM 2243 N N . LEU A 1 277 ? -17.683 4.906 33.378 1.00 85.44 277 LEU A N 1
ATOM 2244 C CA . LEU A 1 277 ? -18.608 5.740 32.619 1.00 85.44 277 LEU A CA 1
ATOM 2245 C C . LEU A 1 277 ? -19.997 5.100 32.453 1.00 85.44 277 LEU A C 1
ATOM 2247 O O . LEU A 1 277 ? -20.984 5.816 32.283 1.00 85.44 277 LEU A O 1
ATOM 2251 N N . LEU A 1 278 ? -20.112 3.770 32.518 1.00 84.56 278 LEU A N 1
ATOM 2252 C CA . LEU A 1 278 ? -21.364 3.041 32.277 1.00 84.56 278 LEU A CA 1
ATOM 2253 C C . LEU A 1 278 ? -22.553 3.522 33.144 1.00 84.56 278 LEU A C 1
ATOM 2255 O O . LEU A 1 278 ? -23.647 3.706 32.594 1.00 84.56 278 LEU A O 1
ATOM 2259 N N . PRO A 1 279 ? -22.386 3.781 34.459 1.00 85.56 279 PRO A N 1
ATOM 2260 C CA . PRO A 1 279 ? -23.444 4.328 35.312 1.00 85.56 279 PRO A CA 1
ATOM 2261 C C . PRO A 1 279 ? -23.871 5.750 34.917 1.00 85.56 279 PRO A C 1
ATOM 2263 O O . PRO A 1 279 ? -24.991 6.165 35.208 1.00 85.56 279 PRO A O 1
ATOM 2266 N N . LEU A 1 280 ? -23.001 6.492 34.227 1.00 83.44 280 LEU A N 1
ATOM 2267 C CA . LEU A 1 280 ? -23.173 7.898 33.852 1.00 83.44 280 LEU A CA 1
ATOM 2268 C C . LEU A 1 280 ? -23.694 8.078 32.419 1.00 83.44 280 LEU A C 1
ATOM 2270 O O . LEU A 1 280 ? -23.653 9.183 31.878 1.00 83.44 280 LEU A O 1
ATOM 2274 N N . LYS A 1 281 ? -24.248 7.021 31.811 1.00 81.69 281 LYS A N 1
ATOM 2275 C CA . LYS A 1 281 ? -24.731 7.006 30.417 1.00 81.69 281 LYS A CA 1
ATOM 2276 C C . LYS A 1 281 ? -25.648 8.163 30.022 1.00 81.69 281 LYS A C 1
ATOM 2278 O O . LYS A 1 281 ? -25.636 8.581 28.870 1.00 81.69 281 LYS A O 1
ATOM 2283 N N . GLN A 1 282 ? -26.445 8.668 30.959 1.00 81.56 282 GLN A N 1
ATOM 2284 C CA . GLN A 1 282 ? -27.360 9.785 30.708 1.00 81.56 282 GLN A CA 1
ATOM 2285 C C . GLN A 1 282 ? -26.681 11.158 30.808 1.00 81.56 282 GLN A C 1
ATOM 2287 O O . GLN A 1 282 ? -27.158 12.106 30.195 1.00 81.56 282 GLN A O 1
ATOM 2292 N N . ALA A 1 283 ? -25.592 11.266 31.572 1.00 82.38 283 ALA A N 1
ATOM 2293 C CA . ALA A 1 283 ? -24.886 12.520 31.821 1.00 82.38 283 ALA A CA 1
ATOM 2294 C C . ALA A 1 283 ? -23.732 12.759 30.837 1.00 82.38 283 ALA A C 1
ATOM 2296 O O . ALA A 1 283 ? -23.456 13.908 30.510 1.00 82.38 283 ALA A O 1
ATOM 2297 N N . LEU A 1 284 ? -23.074 11.688 30.372 1.00 85.44 284 LEU A N 1
ATOM 2298 C CA . LEU A 1 284 ? -21.896 11.746 29.495 1.00 85.44 284 LEU A CA 1
ATOM 2299 C C . LEU A 1 284 ? -22.062 10.871 28.231 1.00 85.44 284 LEU A C 1
ATOM 2301 O O . LEU A 1 284 ? -21.235 9.989 27.971 1.00 85.44 284 LEU A O 1
ATOM 2305 N N . PRO A 1 285 ? -23.158 11.029 27.460 1.00 85.50 285 PRO A N 1
ATOM 2306 C CA . PRO A 1 285 ? -23.444 10.166 26.315 1.00 85.50 285 PRO A CA 1
ATOM 2307 C C . PRO A 1 285 ? -22.373 10.253 25.222 1.00 85.50 285 PRO A C 1
ATOM 2309 O O . PRO A 1 285 ? -22.115 9.259 24.541 1.00 85.50 285 PRO A O 1
ATOM 2312 N N . THR A 1 286 ? -21.739 11.414 25.062 1.00 85.69 286 THR A N 1
ATOM 2313 C CA . THR A 1 286 ? -20.802 11.689 23.973 1.00 85.69 286 THR A CA 1
ATOM 2314 C C . THR A 1 286 ? -19.459 11.013 24.221 1.00 85.69 286 THR A C 1
ATOM 2316 O O . THR A 1 286 ? -18.948 10.318 23.342 1.00 85.69 286 THR A O 1
ATOM 2319 N N . VAL A 1 287 ? -18.914 11.134 25.435 1.00 85.94 287 VAL A N 1
ATOM 2320 C CA . VAL A 1 287 ? -17.656 10.469 25.812 1.00 85.94 287 VAL A CA 1
ATOM 2321 C C . VAL A 1 287 ? -17.821 8.948 25.851 1.00 85.94 287 VAL A C 1
ATOM 2323 O O . VAL A 1 287 ? -16.948 8.224 25.378 1.00 85.94 287 VAL A O 1
ATOM 2326 N N . ILE A 1 288 ? -18.955 8.442 26.343 1.00 87.31 288 ILE A N 1
ATOM 2327 C CA . ILE A 1 288 ? -19.236 6.996 26.370 1.00 87.31 288 ILE A CA 1
ATOM 2328 C C . ILE A 1 288 ? -19.302 6.417 24.969 1.00 87.31 288 ILE A C 1
ATOM 2330 O O . ILE A 1 288 ? -18.756 5.341 24.724 1.00 87.31 288 ILE A O 1
ATOM 2334 N N . PHE A 1 289 ? -19.970 7.121 24.057 1.00 86.50 289 PHE A N 1
ATOM 2335 C CA . PHE A 1 289 ? -20.004 6.724 22.663 1.00 86.50 289 PHE A CA 1
ATOM 2336 C C . PHE A 1 289 ? -18.588 6.681 22.084 1.00 86.50 289 PHE A C 1
ATOM 2338 O O . PHE A 1 289 ? -18.224 5.662 21.510 1.00 86.50 289 PHE A O 1
ATOM 2345 N N . LEU A 1 290 ? -17.774 7.711 22.341 1.00 85.75 290 LEU A N 1
ATOM 2346 C CA . LEU A 1 290 ? -16.390 7.809 21.874 1.00 85.75 290 LEU A CA 1
ATOM 2347 C C . LEU A 1 290 ? -15.526 6.629 22.339 1.00 85.75 290 LEU A C 1
ATOM 2349 O O . LEU A 1 290 ? -14.882 5.973 21.520 1.00 85.75 290 LEU A O 1
ATOM 2353 N N . VAL A 1 291 ? -15.564 6.329 23.641 1.00 85.88 291 VAL A N 1
ATOM 2354 C CA . VAL A 1 291 ? -14.821 5.222 24.262 1.00 85.88 291 VAL A CA 1
ATOM 2355 C C . VAL A 1 291 ? -15.324 3.871 23.744 1.00 85.88 291 VAL A C 1
ATOM 2357 O O . VAL A 1 291 ? -14.517 2.999 23.434 1.00 85.88 291 VAL A O 1
ATOM 2360 N N . ALA A 1 292 ? -16.637 3.697 23.562 1.00 86.00 292 ALA A N 1
ATOM 2361 C CA . ALA A 1 292 ? -17.196 2.480 22.970 1.00 86.00 292 ALA A CA 1
ATOM 2362 C C . ALA A 1 292 ? -16.754 2.286 21.510 1.00 86.00 292 ALA A C 1
ATOM 2364 O O . ALA A 1 292 ? -16.432 1.169 21.101 1.00 86.00 292 ALA A O 1
ATOM 2365 N N . THR A 1 293 ? -16.701 3.357 20.716 1.00 83.44 293 THR A N 1
ATOM 2366 C CA . THR A 1 293 ? -16.165 3.289 19.352 1.00 83.44 293 THR A CA 1
ATOM 2367 C C . THR A 1 293 ? -14.670 3.012 19.331 1.00 83.44 293 THR A C 1
ATOM 2369 O O . THR A 1 293 ? -14.239 2.169 18.559 1.00 83.44 293 THR A O 1
ATOM 2372 N N . ALA A 1 294 ? -13.881 3.603 20.226 1.00 82.75 294 ALA A N 1
ATOM 2373 C CA . ALA A 1 294 ? -12.457 3.292 20.336 1.00 82.75 294 ALA A CA 1
ATOM 2374 C C . ALA A 1 294 ? -12.199 1.821 20.720 1.00 82.75 294 ALA A C 1
ATOM 2376 O O . ALA A 1 294 ? -11.288 1.195 20.191 1.00 82.75 294 ALA A O 1
ATOM 2377 N N . LEU A 1 295 ? -13.036 1.238 21.587 1.00 79.00 295 LEU A N 1
ATOM 2378 C CA . LEU A 1 295 ? -12.968 -0.182 21.958 1.00 79.00 295 LEU A CA 1
ATOM 2379 C C . LEU A 1 295 ? -13.388 -1.139 20.829 1.00 79.00 295 LEU A C 1
ATOM 2381 O O . LEU A 1 295 ? -13.012 -2.310 20.851 1.00 79.00 295 LEU A O 1
ATOM 2385 N N . THR A 1 296 ? -14.184 -0.671 19.864 1.00 79.75 296 THR A N 1
ATOM 2386 C CA . THR A 1 296 ? -14.682 -1.489 18.740 1.00 79.75 296 THR A CA 1
ATOM 2387 C C . THR A 1 296 ? -13.876 -1.302 17.459 1.00 79.75 296 THR A C 1
ATOM 2389 O O . THR A 1 296 ? -13.795 -2.227 16.651 1.00 79.75 296 THR A O 1
ATOM 2392 N N . ILE A 1 297 ? -13.239 -0.145 17.282 1.00 74.44 297 ILE A N 1
ATOM 2393 C CA . ILE A 1 297 ? -12.261 0.103 16.226 1.00 74.44 297 ILE A CA 1
ATOM 2394 C C . ILE A 1 297 ? -10.979 -0.612 16.645 1.00 74.44 297 ILE A C 1
ATOM 2396 O O . ILE A 1 297 ? -10.174 -0.121 17.431 1.00 74.44 297 ILE A O 1
ATOM 2400 N N . SER A 1 298 ? -10.820 -1.840 16.161 1.00 56.31 298 SER A N 1
ATOM 2401 C CA . SER A 1 298 ? -9.656 -2.669 16.444 1.00 56.31 298 SER A CA 1
ATOM 2402 C C . SER A 1 298 ? -8.372 -1.973 15.980 1.00 56.31 298 SER A C 1
ATOM 2404 O O . SER A 1 298 ? -8.069 -1.953 14.791 1.00 56.31 298 SER A O 1
ATOM 2406 N N . VAL A 1 299 ? -7.591 -1.449 16.926 1.00 58.72 299 VAL A N 1
ATOM 2407 C CA . VAL A 1 299 ? -6.226 -0.937 16.692 1.00 58.72 299 VAL A CA 1
ATOM 2408 C C . VAL A 1 299 ? -5.227 -2.074 16.437 1.00 58.72 299 VAL A C 1
ATOM 2410 O O . VAL A 1 299 ? -4.148 -1.858 15.896 1.00 58.72 299 VAL A O 1
ATOM 2413 N N . SER A 1 300 ? -5.575 -3.310 16.805 1.00 54.59 300 SER A N 1
ATOM 2414 C CA . SER A 1 300 ? -4.700 -4.467 16.635 1.00 54.59 300 SER A CA 1
ATOM 2415 C C . SER A 1 300 ? -5.391 -5.612 15.910 1.00 54.59 300 SER A C 1
ATOM 2417 O O . SER A 1 300 ? -6.578 -5.880 16.095 1.00 54.59 300 SER A O 1
ATOM 2419 N N . SER A 1 301 ? -4.592 -6.359 15.156 1.00 54.69 301 SER A N 1
ATOM 2420 C CA . SER A 1 301 ? -4.904 -7.648 14.541 1.00 54.69 301 SER A CA 1
ATOM 2421 C C . SER A 1 301 ? -5.246 -8.755 15.546 1.00 54.69 301 SER A C 1
ATOM 2423 O O . SER A 1 301 ? -5.343 -9.906 15.145 1.00 54.69 301 SER A O 1
ATOM 2425 N N . THR A 1 302 ? -5.447 -8.473 16.837 1.00 54.84 302 THR A N 1
ATOM 2426 C CA . THR A 1 302 ? -5.635 -9.493 17.885 1.00 54.84 302 THR A CA 1
ATOM 2427 C C . THR A 1 302 ? -6.865 -10.380 17.666 1.00 54.84 302 THR A C 1
ATOM 2429 O O . THR A 1 302 ? -6.825 -11.566 17.998 1.00 54.84 302 THR A O 1
ATOM 2432 N N . THR A 1 303 ? -7.937 -9.879 17.043 1.00 55.00 303 THR A N 1
ATOM 2433 C CA . THR A 1 303 ? -9.079 -10.707 16.599 1.00 55.00 303 THR A CA 1
ATOM 2434 C C . THR A 1 303 ? -8.684 -11.651 15.456 1.00 55.00 303 THR A C 1
ATOM 2436 O O . THR A 1 303 ? -8.997 -12.847 15.498 1.00 55.00 303 THR A O 1
ATOM 2439 N N . CYS A 1 304 ? -7.915 -11.163 14.479 1.00 61.44 304 CYS A N 1
ATOM 2440 C CA . CYS A 1 304 ? -7.312 -11.979 13.422 1.00 61.44 304 CYS A CA 1
ATOM 2441 C C . CYS A 1 304 ? -6.310 -13.000 14.001 1.00 61.44 304 CYS A C 1
ATOM 2443 O O . CYS A 1 304 ? -6.337 -14.171 13.646 1.00 61.44 304 CYS A O 1
ATOM 2445 N N . GLU A 1 305 ? -5.471 -12.628 14.963 1.00 68.19 305 GLU A N 1
ATOM 2446 C CA . GLU A 1 305 ? -4.483 -13.515 15.590 1.00 68.19 305 GLU A CA 1
ATOM 2447 C C . GLU A 1 305 ? -5.137 -14.589 16.462 1.00 68.19 305 GLU A C 1
ATOM 2449 O O . GLU A 1 305 ? -4.710 -15.750 16.440 1.00 68.19 305 GLU A O 1
ATOM 2454 N N . ARG A 1 306 ? -6.213 -14.245 17.186 1.00 71.00 306 ARG A N 1
ATOM 2455 C CA . ARG A 1 306 ? -7.040 -15.208 17.927 1.00 71.00 306 ARG A CA 1
ATOM 2456 C C . ARG A 1 306 ? -7.658 -16.213 16.961 1.00 71.00 306 ARG A C 1
ATOM 2458 O O . ARG A 1 306 ? -7.533 -17.416 17.188 1.00 71.00 306 ARG A O 1
ATOM 2465 N N . THR A 1 307 ? -8.268 -15.753 15.869 1.00 75.81 307 THR A N 1
ATOM 2466 C CA . THR A 1 307 ? -8.882 -16.638 14.865 1.00 75.81 307 THR A CA 1
ATOM 2467 C C . THR A 1 307 ? -7.848 -17.492 14.131 1.00 75.81 307 THR A C 1
ATOM 2469 O O . THR A 1 307 ? -8.059 -18.697 14.028 1.00 75.81 307 THR A O 1
ATOM 2472 N N . PHE A 1 308 ? -6.687 -16.960 13.734 1.00 78.50 308 PHE A N 1
ATOM 2473 C CA . PHE A 1 308 ? -5.594 -17.744 13.139 1.00 78.50 308 PHE A CA 1
ATOM 2474 C C . PHE A 1 308 ? -4.996 -18.767 14.114 1.00 78.50 308 PHE A C 1
ATOM 2476 O O . PHE A 1 308 ? -4.727 -19.911 13.735 1.00 78.50 308 PHE A O 1
ATOM 2483 N N . SER A 1 309 ? -4.849 -18.410 15.391 1.00 81.62 309 SER A N 1
ATOM 2484 C CA . SER A 1 309 ? -4.387 -19.340 16.429 1.00 81.62 309 SER A CA 1
ATOM 2485 C C . SER A 1 309 ? -5.372 -20.492 16.630 1.00 81.62 309 SER A C 1
ATOM 2487 O O . SER A 1 309 ? -4.962 -21.651 16.718 1.00 81.62 309 SER A O 1
ATOM 2489 N N . LYS A 1 310 ? -6.684 -20.208 16.644 1.00 85.75 310 LYS A N 1
ATOM 2490 C CA . LYS A 1 310 ? -7.722 -21.252 16.673 1.00 85.75 310 LYS A CA 1
ATOM 2491 C C . LYS A 1 310 ? -7.758 -22.049 15.372 1.00 85.75 310 LYS A C 1
ATOM 2493 O O . LYS A 1 310 ? -7.867 -23.272 15.423 1.00 85.75 310 LYS A O 1
ATOM 2498 N N . MET A 1 311 ? -7.577 -21.402 14.223 1.00 85.75 311 MET A N 1
ATOM 2499 C CA . MET A 1 311 ? -7.515 -22.062 12.922 1.00 85.75 311 MET A CA 1
ATOM 2500 C C . MET A 1 311 ? -6.372 -23.078 12.874 1.00 85.75 311 MET A C 1
ATOM 2502 O O . MET A 1 311 ? -6.573 -24.169 12.357 1.00 85.75 311 MET A O 1
ATOM 2506 N N . LYS A 1 312 ? -5.212 -22.790 13.475 1.00 84.19 312 LYS A N 1
ATOM 2507 C CA . LYS A 1 312 ? -4.088 -23.738 13.570 1.00 84.19 312 LYS A CA 1
ATOM 2508 C C . LYS A 1 312 ? -4.409 -24.977 14.419 1.00 84.19 312 LYS A C 1
ATOM 2510 O O . LYS A 1 312 ? -3.894 -26.057 14.143 1.00 84.19 312 LYS A O 1
ATOM 2515 N N . LEU A 1 313 ? -5.276 -24.846 15.425 1.00 84.62 313 LEU A N 1
ATOM 2516 C CA . LEU A 1 313 ? -5.803 -25.987 16.188 1.00 84.62 313 LEU A CA 1
ATOM 2517 C C . LEU A 1 313 ? -6.855 -26.761 15.386 1.00 84.62 313 LEU A C 1
ATOM 2519 O O . LEU A 1 313 ? -6.978 -27.979 15.519 1.00 84.62 313 LEU A O 1
ATOM 2523 N N . ILE A 1 314 ? -7.624 -26.062 14.548 1.00 86.50 314 ILE A N 1
ATOM 2524 C CA . ILE A 1 314 ? -8.653 -26.683 13.721 1.00 86.50 314 ILE A CA 1
ATOM 2525 C C . ILE A 1 314 ? -8.009 -27.437 12.544 1.00 86.50 314 ILE A C 1
ATOM 2527 O O . ILE A 1 314 ? -8.285 -28.616 12.325 1.00 86.50 314 ILE A O 1
ATOM 2531 N N . LYS A 1 315 ? -7.112 -26.797 11.806 1.00 86.19 315 LYS A N 1
ATOM 2532 C CA . LYS A 1 315 ? -6.474 -27.336 10.607 1.00 86.19 315 LYS A CA 1
ATOM 2533 C C . LYS A 1 315 ? -5.100 -27.902 10.957 1.00 86.19 315 LYS A C 1
ATOM 2535 O O . LYS A 1 315 ? -4.080 -27.225 10.867 1.00 86.19 315 LYS A O 1
ATOM 2540 N N . THR A 1 316 ? -5.090 -29.162 11.380 1.00 85.56 316 THR A N 1
ATOM 2541 C CA . THR A 1 316 ? -3.858 -29.911 11.659 1.00 85.56 316 THR A CA 1
ATOM 2542 C C . THR A 1 316 ? -3.358 -30.622 10.402 1.00 85.56 316 THR A C 1
ATOM 2544 O O . THR A 1 316 ? -4.089 -30.771 9.424 1.00 85.56 316 THR A O 1
ATOM 2547 N N . THR A 1 317 ? -2.116 -31.109 10.418 1.00 82.12 317 THR A N 1
ATOM 2548 C CA . THR A 1 317 ? -1.538 -31.877 9.297 1.00 82.12 317 THR A CA 1
ATOM 2549 C C . THR A 1 317 ? -2.352 -33.127 8.956 1.00 82.12 317 THR A C 1
ATOM 2551 O O . THR A 1 317 ? -2.493 -33.455 7.783 1.00 82.12 317 THR A O 1
ATOM 2554 N N . ALA A 1 318 ? -2.946 -33.780 9.959 1.00 81.06 318 ALA A N 1
ATOM 2555 C CA . ALA A 1 318 ? -3.841 -34.924 9.780 1.00 81.06 318 ALA A CA 1
ATOM 2556 C C . ALA A 1 318 ? -5.277 -34.532 9.373 1.00 81.06 318 ALA A C 1
ATOM 2558 O O . ALA A 1 318 ? -6.020 -35.369 8.868 1.00 81.06 318 ALA A O 1
ATOM 2559 N N . ARG A 1 319 ? -5.680 -33.271 9.583 1.00 77.88 319 ARG A N 1
ATOM 2560 C CA . ARG A 1 319 ? -7.017 -32.742 9.272 1.00 77.88 319 ARG A CA 1
ATOM 2561 C C . ARG A 1 319 ? -6.912 -31.494 8.393 1.00 77.88 319 ARG A C 1
ATOM 2563 O O . ARG A 1 319 ? -7.340 -30.408 8.785 1.00 77.88 319 ARG A O 1
ATOM 2570 N N . ASN A 1 320 ? -6.325 -31.649 7.205 1.00 82.25 320 ASN A N 1
ATOM 2571 C CA . ASN A 1 320 ? -6.192 -30.558 6.233 1.00 82.25 320 ASN A CA 1
ATOM 2572 C C . ASN A 1 320 ? -7.280 -30.570 5.138 1.00 82.25 320 ASN A C 1
ATOM 2574 O O . ASN A 1 320 ? -7.467 -29.552 4.472 1.00 82.25 320 ASN A O 1
ATOM 2578 N N . THR A 1 321 ? -8.014 -31.680 4.991 1.00 82.81 321 THR A N 1
ATOM 2579 C CA . THR A 1 321 ? -9.083 -31.876 4.006 1.00 82.81 321 THR A CA 1
ATOM 2580 C C . THR A 1 321 ? -10.430 -31.446 4.585 1.00 82.81 321 THR A C 1
ATOM 2582 O O . THR A 1 321 ? -11.167 -32.226 5.185 1.00 82.81 321 THR A O 1
ATOM 2585 N N . MET A 1 322 ? -10.771 -30.170 4.427 1.00 87.19 322 MET A N 1
ATOM 2586 C CA . MET A 1 322 ? -12.117 -29.668 4.709 1.00 87.19 322 MET A CA 1
ATOM 2587 C C . MET A 1 322 ? -12.472 -28.529 3.758 1.00 87.19 322 MET A C 1
ATOM 2589 O O . MET A 1 322 ? -11.581 -27.848 3.257 1.00 87.19 322 MET A O 1
ATOM 2593 N N . LEU A 1 323 ? -13.770 -28.339 3.524 1.00 90.88 323 LEU A N 1
ATOM 2594 C CA . LEU A 1 323 ? -14.287 -27.201 2.767 1.00 90.88 323 LEU A CA 1
ATOM 2595 C C . LEU A 1 323 ? -14.061 -25.898 3.543 1.00 90.88 323 LEU A C 1
ATOM 2597 O O . LEU A 1 323 ? -14.133 -25.893 4.775 1.00 90.88 323 LEU A O 1
ATOM 2601 N N . ASP A 1 324 ? -13.855 -24.798 2.821 1.00 87.06 324 ASP A N 1
ATOM 2602 C CA . ASP A 1 324 ? -13.620 -23.482 3.428 1.00 87.06 324 ASP A CA 1
ATOM 2603 C C . ASP A 1 324 ? -14.813 -22.999 4.261 1.00 87.06 324 ASP A C 1
ATOM 2605 O O . ASP A 1 324 ? -14.616 -22.397 5.313 1.00 87.06 324 ASP A O 1
ATOM 2609 N N . THR A 1 325 ? -16.042 -23.345 3.859 1.00 89.19 325 THR A N 1
ATOM 2610 C CA . THR A 1 325 ? -17.264 -23.064 4.634 1.00 89.19 325 THR A CA 1
ATOM 2611 C C . THR A 1 325 ? -17.203 -23.708 6.015 1.00 89.19 325 THR A C 1
ATOM 2613 O O . THR A 1 325 ? -17.277 -23.026 7.030 1.00 89.19 325 THR A O 1
ATOM 2616 N N . ARG A 1 326 ? -16.929 -25.017 6.061 1.00 87.94 326 ARG A N 1
ATOM 2617 C CA . ARG A 1 326 ? -16.783 -25.764 7.315 1.00 87.94 326 ARG A CA 1
ATOM 2618 C C . ARG A 1 326 ? -15.640 -25.225 8.176 1.00 87.94 326 ARG A C 1
ATOM 2620 O O . ARG A 1 326 ? -15.757 -25.208 9.398 1.00 87.94 326 ARG A O 1
ATOM 2627 N N . LEU A 1 327 ? -14.523 -24.836 7.562 1.00 89.31 327 LEU A N 1
ATOM 2628 C CA . LEU A 1 327 ? -13.396 -24.253 8.288 1.00 89.31 327 LEU A CA 1
ATOM 2629 C C . LEU A 1 327 ? -13.782 -22.9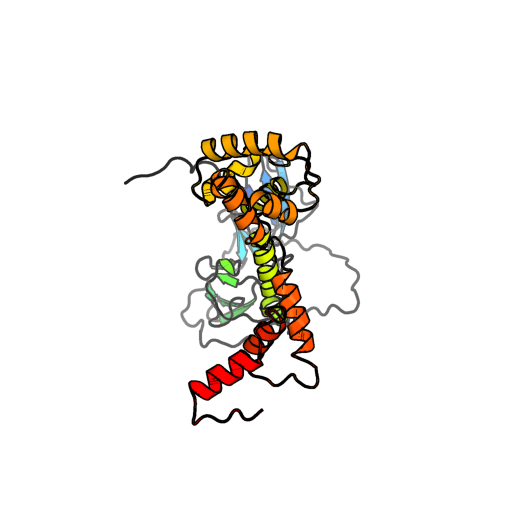11 8.920 1.00 89.31 327 LEU A C 1
ATOM 2631 O O . LEU A 1 327 ? -13.472 -22.689 10.087 1.00 89.31 327 LEU A O 1
ATOM 2635 N N . SER A 1 328 ? -14.471 -22.053 8.167 1.00 88.12 328 SER A N 1
ATOM 2636 C CA . SER A 1 328 ? -14.963 -20.758 8.638 1.00 88.12 328 SER A CA 1
ATOM 2637 C C . SER A 1 328 ? -15.908 -20.924 9.832 1.00 88.12 328 SER A C 1
ATOM 2639 O O . SER A 1 328 ? -15.640 -20.363 10.896 1.00 88.12 328 SER A O 1
ATOM 2641 N N . ASP A 1 329 ? -16.914 -21.795 9.716 1.00 86.44 329 ASP A N 1
ATOM 2642 C CA . ASP A 1 329 ? -17.888 -22.062 10.782 1.00 86.44 329 ASP A CA 1
ATOM 2643 C C . ASP A 1 329 ? -17.206 -22.560 12.068 1.00 86.44 329 ASP A C 1
ATOM 2645 O O . ASP A 1 329 ? -17.483 -22.086 13.171 1.00 86.44 329 ASP A O 1
ATOM 2649 N N . LEU A 1 330 ? -16.252 -23.491 11.939 1.00 85.81 330 LEU A N 1
ATOM 2650 C CA . LEU A 1 330 ? -15.489 -24.004 13.080 1.00 85.81 330 LEU A CA 1
ATOM 2651 C C . LEU A 1 330 ? -14.596 -22.932 13.717 1.00 85.81 330 LEU A C 1
ATOM 2653 O O . LEU A 1 330 ? -14.435 -22.928 14.938 1.00 85.81 330 LEU A O 1
ATOM 2657 N N . CYS A 1 331 ? -14.007 -22.041 12.917 1.00 85.88 331 CYS A N 1
ATOM 2658 C CA . CYS A 1 331 ? -13.202 -20.930 13.420 1.00 85.88 331 CYS A CA 1
ATOM 2659 C C . CYS A 1 331 ? -14.049 -19.951 14.239 1.00 85.88 331 CYS A C 1
ATOM 2661 O O . CYS A 1 331 ? -13.601 -19.548 15.311 1.00 85.88 331 CYS A O 1
ATOM 2663 N N . VAL A 1 332 ? -15.269 -19.630 13.792 1.00 84.12 332 VAL A N 1
ATOM 2664 C CA . VAL A 1 332 ? -16.213 -18.783 14.543 1.00 84.12 332 VAL A CA 1
ATOM 2665 C C . VAL A 1 332 ? -16.585 -19.443 15.870 1.00 84.12 332 VAL A C 1
ATOM 2667 O O . VAL A 1 332 ? -16.421 -18.833 16.924 1.00 84.12 332 VAL A O 1
ATOM 2670 N N . LEU A 1 333 ? -16.974 -20.723 15.848 1.00 82.94 333 LEU A N 1
ATOM 2671 C CA . LEU A 1 333 ? -17.308 -21.476 17.065 1.00 82.94 333 LEU A CA 1
ATOM 2672 C C . LEU A 1 333 ? -16.134 -21.559 18.055 1.00 82.94 333 LEU A C 1
ATOM 2674 O O . LEU A 1 333 ? -16.325 -21.516 19.268 1.00 82.94 333 LEU A O 1
ATOM 2678 N N . ALA A 1 334 ? -14.903 -21.688 17.555 1.00 83.12 334 ALA A N 1
ATOM 2679 C CA . ALA A 1 334 ? -13.712 -21.745 18.396 1.00 83.12 334 ALA A CA 1
ATOM 2680 C C . ALA A 1 334 ? -13.272 -20.370 18.925 1.00 83.12 334 ALA A C 1
ATOM 2682 O O . ALA A 1 334 ? -12.634 -20.308 19.983 1.00 83.12 334 ALA A O 1
ATOM 2683 N N . ALA A 1 335 ? -13.565 -19.290 18.196 1.00 79.69 335 ALA A N 1
ATOM 2684 C CA . ALA A 1 335 ? -13.285 -17.919 18.607 1.00 79.69 335 ALA A CA 1
ATOM 2685 C C . ALA A 1 335 ? -14.274 -17.451 19.683 1.00 79.69 335 ALA A C 1
ATOM 2687 O O . ALA A 1 335 ? -13.826 -16.959 20.718 1.00 79.69 335 ALA A O 1
ATOM 2688 N N . GLU A 1 336 ? -15.567 -17.718 19.493 1.00 76.44 336 GLU A N 1
ATOM 2689 C CA . GLU A 1 336 ? -16.678 -17.316 20.372 1.00 76.44 336 GLU A CA 1
ATOM 2690 C C . GLU A 1 336 ? -16.990 -18.332 21.480 1.00 76.44 336 GLU A C 1
ATOM 2692 O O . GLU A 1 336 ? -18.068 -18.328 22.067 1.00 76.44 336 GLU A O 1
ATOM 2697 N N . ARG A 1 337 ? -16.045 -19.220 21.813 1.00 69.25 337 ARG A N 1
ATOM 2698 C CA . ARG A 1 337 ? -16.252 -20.269 22.828 1.00 69.25 337 ARG A CA 1
ATOM 2699 C C . ARG A 1 337 ? -16.618 -19.723 24.222 1.00 69.25 337 ARG A C 1
ATOM 2701 O O . ARG A 1 337 ? -17.160 -20.467 25.034 1.00 69.25 337 ARG A O 1
ATOM 2708 N N . ASP A 1 338 ? -16.334 -18.448 24.483 1.00 67.06 338 ASP A N 1
ATOM 2709 C CA . ASP A 1 338 ? -16.641 -17.766 25.745 1.00 67.06 338 ASP A CA 1
ATOM 2710 C C . ASP A 1 338 ? -18.125 -17.354 25.853 1.00 67.06 338 ASP A C 1
ATOM 2712 O O . ASP A 1 338 ? -18.604 -17.069 26.953 1.00 67.06 338 ASP A O 1
ATOM 2716 N N . PHE A 1 339 ? -18.891 -17.397 24.751 1.00 63.34 339 PHE A N 1
ATOM 2717 C CA . PHE A 1 339 ? -20.353 -17.373 24.795 1.00 63.34 339 PHE A CA 1
ATOM 2718 C C . PHE A 1 339 ? -20.849 -18.701 25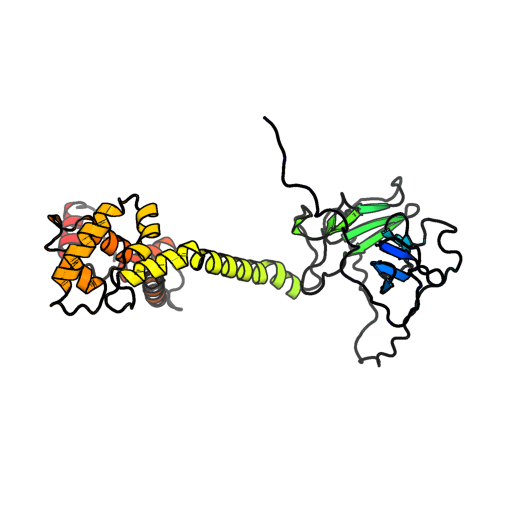.373 1.00 63.34 339 PHE A C 1
ATOM 2720 O O . PHE A 1 339 ? -21.184 -19.649 24.661 1.00 63.34 339 PHE A O 1
ATOM 2727 N N . ASN A 1 340 ? -20.900 -18.761 26.702 1.00 54.41 340 ASN A N 1
ATOM 2728 C CA . ASN A 1 340 ? -21.477 -19.850 27.479 1.00 54.41 340 ASN A CA 1
ATOM 2729 C C . ASN A 1 340 ? -23.010 -19.860 27.321 1.00 54.41 340 ASN A C 1
ATOM 2731 O O . ASN A 1 340 ? -23.769 -19.616 28.259 1.00 54.41 340 ASN A O 1
ATOM 2735 N N . SER A 1 341 ? -23.481 -20.073 26.094 1.00 58.53 341 SER A N 1
ATOM 2736 C CA . SER A 1 341 ? -24.868 -20.429 25.840 1.00 58.53 341 SER A CA 1
ATOM 2737 C C . SER A 1 341 ? -25.065 -21.854 26.346 1.00 58.53 341 SER A C 1
ATOM 2739 O O . SER A 1 341 ? -24.270 -22.746 26.059 1.00 58.53 341 SER A O 1
ATOM 2741 N N . ASN A 1 342 ? -26.082 -22.054 27.181 1.00 68.44 342 ASN A N 1
ATOM 2742 C CA . ASN A 1 342 ? -26.366 -23.357 27.763 1.00 68.44 342 ASN A CA 1
ATOM 2743 C C . ASN A 1 342 ? -26.767 -24.320 26.630 1.00 68.44 342 ASN A C 1
ATOM 2745 O O . ASN A 1 342 ? -27.912 -24.290 26.175 1.00 68.44 342 ASN A O 1
ATOM 2749 N N . PHE A 1 343 ? -25.805 -25.105 26.131 1.00 68.06 343 PHE A N 1
ATOM 2750 C CA . PHE A 1 343 ? -25.957 -25.965 24.953 1.00 68.06 343 PHE A CA 1
ATOM 2751 C C . PHE A 1 343 ? -27.138 -26.931 25.084 1.00 68.06 343 PHE A C 1
ATOM 2753 O O . PHE A 1 343 ? -27.769 -27.248 24.081 1.00 68.06 343 PHE A O 1
ATOM 2760 N N . GLU A 1 344 ? -27.481 -27.331 26.311 1.00 69.00 344 GLU A N 1
ATOM 2761 C CA . GLU A 1 344 ? -28.659 -28.151 26.606 1.00 69.00 344 GLU A CA 1
ATOM 2762 C C . GLU A 1 344 ? -29.951 -27.444 26.188 1.00 69.00 344 GLU A C 1
ATOM 2764 O O . GLU A 1 344 ? -30.715 -27.989 25.402 1.00 69.00 344 GLU A O 1
ATOM 2769 N N . LYS A 1 345 ? -30.140 -26.175 26.575 1.00 74.12 345 LYS A N 1
ATOM 2770 C CA . LYS A 1 345 ? -31.323 -25.393 26.172 1.00 74.12 345 LYS A CA 1
ATOM 2771 C C . LYS A 1 345 ? -31.398 -25.170 24.665 1.00 74.12 345 LYS A C 1
ATOM 2773 O O . LYS A 1 345 ? -32.486 -25.060 24.109 1.00 74.12 345 LYS A O 1
ATOM 2778 N N . LEU A 1 346 ? -30.247 -25.037 24.008 1.00 73.12 346 LEU A N 1
ATOM 2779 C CA . LEU A 1 346 ? -30.194 -24.866 22.558 1.00 73.12 346 LEU A CA 1
ATOM 2780 C C . LEU A 1 346 ? -30.580 -26.170 21.853 1.00 73.12 346 LEU A C 1
ATOM 2782 O O . LEU A 1 346 ? -31.361 -26.129 20.905 1.00 73.12 346 LEU A O 1
ATOM 2786 N N . MET A 1 347 ? -30.098 -27.314 22.350 1.00 70.44 347 MET A N 1
ATOM 2787 C CA . MET A 1 347 ? -30.536 -28.623 21.872 1.00 70.44 347 MET A CA 1
ATOM 2788 C C . MET A 1 347 ? -32.030 -28.833 22.105 1.00 70.44 347 MET A C 1
ATOM 2790 O O . MET A 1 347 ? -32.720 -29.199 21.159 1.00 70.44 347 MET A O 1
ATOM 2794 N N . ASP A 1 348 ? -32.542 -28.538 23.299 1.00 78.50 348 ASP A N 1
ATOM 2795 C CA . ASP A 1 348 ? -33.963 -28.690 23.627 1.00 78.50 348 ASP A CA 1
ATOM 2796 C C . ASP A 1 348 ? -34.845 -27.838 22.699 1.00 78.50 348 ASP A C 1
ATOM 2798 O O . ASP A 1 348 ? -35.755 -28.359 22.056 1.00 78.50 348 ASP A O 1
ATOM 2802 N N . ASN A 1 349 ? -34.500 -26.558 22.508 1.00 77.19 349 ASN A N 1
ATOM 2803 C CA . ASN A 1 349 ? -35.200 -25.676 21.568 1.00 77.19 349 ASN A CA 1
ATOM 2804 C C . ASN A 1 349 ? -35.125 -26.182 20.118 1.00 77.19 349 ASN A C 1
ATOM 2806 O O . ASN A 1 349 ? -36.091 -26.058 19.363 1.00 77.19 349 ASN A O 1
ATOM 2810 N N . PHE A 1 350 ? -33.984 -26.737 19.703 1.00 75.31 350 PHE A N 1
ATOM 2811 C CA . PHE A 1 350 ? -33.828 -27.296 18.363 1.00 75.31 350 PHE A CA 1
ATOM 2812 C C . PHE A 1 350 ? -34.682 -28.557 18.178 1.00 75.31 350 PHE A C 1
ATOM 2814 O O . PHE A 1 350 ? -35.341 -28.691 17.148 1.00 75.31 350 PHE A O 1
ATOM 2821 N N . PHE A 1 351 ? -34.725 -29.455 19.166 1.00 75.31 351 PHE A N 1
ATOM 2822 C CA . PHE A 1 351 ? -35.580 -30.644 19.140 1.00 75.31 351 PHE A CA 1
ATOM 2823 C C . PHE A 1 351 ? -37.072 -30.283 19.139 1.00 75.31 351 PHE A C 1
ATOM 2825 O O . PHE A 1 351 ? -37.851 -30.920 18.425 1.00 75.31 351 PHE A O 1
ATOM 2832 N N . ASP A 1 352 ? -37.463 -29.225 19.852 1.00 77.62 352 ASP A N 1
ATOM 2833 C CA . ASP A 1 352 ? -38.840 -28.723 19.866 1.00 77.62 352 ASP A CA 1
ATOM 2834 C C . ASP A 1 352 ? -39.269 -28.114 18.523 1.00 77.62 352 ASP A C 1
ATOM 2836 O O . ASP A 1 352 ? -40.392 -28.355 18.061 1.00 77.62 352 ASP A O 1
ATOM 2840 N N . LEU A 1 353 ? -38.376 -27.361 17.869 1.00 75.75 353 LEU A N 1
ATOM 2841 C CA . LEU A 1 353 ? -38.617 -26.738 16.561 1.00 75.75 353 LEU A CA 1
ATOM 2842 C C . LEU A 1 353 ? -38.510 -27.734 15.396 1.00 75.75 353 LEU A C 1
ATOM 2844 O O . LEU A 1 353 ? -39.215 -27.600 14.394 1.00 75.75 353 LEU A O 1
ATOM 2848 N N . HIS A 1 354 ? -37.661 -28.754 15.522 1.00 71.38 354 HIS A N 1
ATOM 2849 C CA . HIS A 1 354 ? -37.349 -29.714 14.466 1.00 71.38 354 HIS A CA 1
ATOM 2850 C C . HIS A 1 354 ? -37.586 -31.163 14.910 1.00 71.38 354 HIS A C 1
ATOM 2852 O O . HIS A 1 354 ? -36.700 -32.014 14.832 1.00 71.38 354 HIS A O 1
ATOM 2858 N N . LYS A 1 355 ? -38.831 -31.467 15.292 1.00 70.56 355 LYS A N 1
ATOM 2859 C CA . LYS A 1 355 ? -39.275 -32.781 15.807 1.00 70.56 355 LYS A CA 1
ATOM 2860 C C . LYS A 1 355 ? -38.945 -34.001 14.928 1.00 70.56 355 LYS A C 1
ATOM 2862 O O . LYS A 1 355 ? -38.959 -35.120 15.429 1.00 70.56 355 LYS A O 1
ATOM 2867 N N . ASN A 1 356 ? -38.634 -33.805 13.642 1.00 71.81 356 ASN A N 1
ATOM 2868 C CA . ASN A 1 356 ? -38.326 -34.877 12.682 1.00 71.81 356 ASN A CA 1
ATOM 2869 C C . ASN A 1 356 ? -36.855 -34.915 12.223 1.00 71.81 356 ASN A C 1
ATOM 2871 O O . ASN A 1 356 ? -36.516 -35.694 11.331 1.00 71.81 356 ASN A O 1
ATOM 2875 N N . SER A 1 357 ? -35.979 -34.095 12.803 1.00 60.19 357 SER A N 1
ATOM 2876 C CA . SER A 1 357 ? -34.582 -33.982 12.378 1.00 60.19 357 SER A CA 1
ATOM 2877 C C . SER A 1 357 ? -33.664 -34.696 13.369 1.00 60.19 357 SER A C 1
ATOM 2879 O O . SER A 1 357 ? -33.642 -34.367 14.551 1.00 60.19 357 SER A O 1
ATOM 2881 N N . LYS A 1 358 ? -32.878 -35.671 12.899 1.00 58.62 358 LYS A N 1
ATOM 2882 C CA . LYS A 1 358 ? -31.804 -36.291 13.691 1.00 58.62 358 LYS A CA 1
ATOM 2883 C C . LYS A 1 358 ? -30.475 -35.623 13.361 1.00 58.62 358 LYS A C 1
ATOM 2885 O O . LYS A 1 358 ? -30.080 -35.592 12.199 1.00 58.62 358 LYS A O 1
ATOM 2890 N N . ILE A 1 359 ? -29.775 -35.143 14.384 1.00 57.53 359 ILE A N 1
ATOM 2891 C CA . ILE A 1 359 ? -28.381 -34.717 14.258 1.00 57.53 359 ILE A CA 1
ATOM 2892 C C . ILE A 1 359 ? -27.524 -35.986 14.323 1.00 57.53 359 ILE A C 1
ATOM 2894 O O . ILE A 1 359 ? -27.469 -36.654 15.353 1.00 57.53 359 ILE A O 1
ATOM 2898 N N . LEU A 1 360 ? -26.905 -36.350 13.201 1.00 46.31 360 LEU A N 1
ATOM 2899 C CA . LEU A 1 360 ? -25.834 -37.344 13.167 1.00 46.31 360 LEU A CA 1
ATOM 2900 C C . LEU A 1 360 ? -24.543 -36.623 13.562 1.00 46.31 360 LEU A C 1
ATOM 2902 O O . LEU A 1 360 ? -24.034 -35.818 12.783 1.00 46.31 360 LEU A O 1
ATOM 2906 N N . LEU A 1 361 ? -24.091 -36.863 14.795 1.00 37.94 361 LEU A N 1
ATOM 2907 C CA . LEU A 1 361 ? -22.806 -36.386 15.312 1.00 37.94 361 LEU A CA 1
ATOM 2908 C C . LEU A 1 361 ? -21.640 -37.202 14.751 1.00 37.94 361 LEU A C 1
ATOM 2910 O O . LEU A 1 361 ? -21.776 -38.447 14.691 1.00 37.94 361 LEU A O 1
#